Protein AF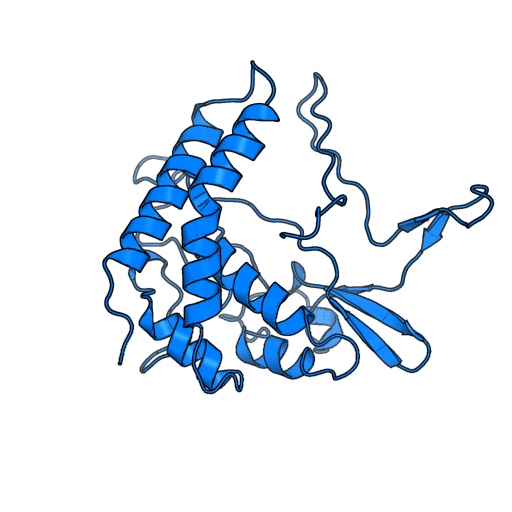-A0AAP5FAM7-F1 (afdb_monomer)

Secondary structure (DSSP, 8-state):
-----TT------SSS------TTEEE-TTSSSEEEPPEEEHHHHTT--GGG-SGGGT---HHHHHHHT--SS-THHHHHHHHHHHHHHHTT-TT--GGG-EEEE-GGG-EEEPPP------GGGBSSSTT-B-TTT-EEEEEEPSSS-EEETTT--HHHHHHHHHHTT-TT-SHHHHHHHHHHHHHHHHHHHTTS-TTS-HHHHHHHHHHHHHHHHHHHTSPP--

Structure (mmCIF, N/CA/C/O backbone):
data_AF-A0AAP5FAM7-F1
#
_entry.id   AF-A0AAP5FAM7-F1
#
loop_
_atom_site.group_PDB
_atom_site.id
_atom_site.type_symbol
_atom_site.label_atom_id
_atom_site.label_alt_id
_atom_site.label_comp_id
_atom_site.label_asym_id
_atom_site.label_entity_id
_atom_site.label_seq_id
_atom_site.pdbx_PDB_ins_code
_atom_site.Cartn_x
_atom_site.Cartn_y
_atom_site.Cartn_z
_atom_site.occupancy
_atom_site.B_iso_or_equiv
_atom_site.auth_seq_id
_atom_site.auth_comp_id
_atom_site.auth_asym_id
_atom_site.auth_atom_id
_atom_site.pdbx_PDB_model_num
ATOM 1 N N . MET A 1 1 ? 2.580 19.450 2.573 1.00 21.61 1 MET A N 1
ATOM 2 C CA . MET A 1 1 ? 2.954 19.176 3.977 1.00 21.61 1 MET A CA 1
ATOM 3 C C . MET A 1 1 ? 2.569 17.736 4.303 1.00 21.61 1 MET A C 1
ATOM 5 O O . MET A 1 1 ? 1.480 17.479 4.801 1.00 21.61 1 MET A O 1
ATOM 9 N N . TRP A 1 2 ? 3.409 16.776 3.903 1.00 25.52 2 TRP A N 1
ATOM 10 C CA . TRP A 1 2 ? 3.239 15.388 4.328 1.00 25.52 2 TRP A CA 1
ATOM 11 C C . TRP A 1 2 ? 3.453 15.362 5.835 1.00 25.52 2 TRP A C 1
ATOM 13 O O . TRP A 1 2 ? 4.486 15.823 6.319 1.00 25.52 2 TRP A O 1
ATOM 23 N N . ALA A 1 3 ? 2.439 14.911 6.572 1.00 24.88 3 ALA A N 1
ATOM 24 C CA . ALA A 1 3 ? 2.595 14.617 7.981 1.00 24.88 3 ALA A CA 1
ATOM 25 C C . ALA A 1 3 ? 3.798 13.683 8.101 1.00 24.88 3 ALA A C 1
ATOM 27 O O . ALA A 1 3 ? 3.813 12.619 7.482 1.00 24.88 3 ALA A O 1
ATOM 28 N N . GLN A 1 4 ? 4.812 14.128 8.842 1.00 26.81 4 GLN A N 1
ATOM 29 C CA . GLN A 1 4 ? 5.891 13.284 9.318 1.00 26.81 4 GLN A CA 1
ATOM 30 C C . GLN A 1 4 ? 5.266 11.984 9.816 1.00 26.81 4 GLN A C 1
ATOM 32 O O . GLN A 1 4 ? 4.631 11.950 10.872 1.00 26.81 4 GLN A O 1
ATOM 37 N N . CYS A 1 5 ? 5.427 10.910 9.049 1.00 29.42 5 CYS A N 1
ATOM 38 C CA . CYS A 1 5 ? 5.211 9.581 9.573 1.00 29.42 5 CYS A CA 1
ATOM 39 C C . CYS A 1 5 ? 6.392 9.325 10.516 1.00 29.42 5 CYS A C 1
ATOM 41 O O . CYS A 1 5 ? 7.371 8.678 10.162 1.00 29.42 5 CYS A O 1
ATOM 43 N N . ASN A 1 6 ? 6.308 9.866 11.735 1.00 31.08 6 ASN A N 1
ATOM 44 C CA . ASN A 1 6 ? 7.257 9.638 12.828 1.00 31.08 6 ASN A CA 1
ATOM 45 C C . ASN A 1 6 ? 7.283 8.160 13.282 1.00 31.08 6 ASN A C 1
ATOM 47 O O . ASN A 1 6 ? 7.904 7.839 14.291 1.00 31.08 6 ASN A O 1
ATOM 51 N N . CYS A 1 7 ? 6.605 7.257 12.565 1.00 30.52 7 CYS A N 1
ATOM 52 C CA . CYS A 1 7 ? 6.438 5.856 12.928 1.00 30.52 7 CYS A CA 1
ATOM 53 C C . CYS A 1 7 ? 7.593 4.952 12.461 1.00 30.52 7 CYS A C 1
ATOM 55 O O . CYS A 1 7 ? 7.758 3.858 12.992 1.00 30.52 7 CYS A O 1
ATOM 57 N N . CYS A 1 8 ? 8.451 5.418 11.547 1.00 32.25 8 CYS A N 1
ATOM 58 C CA . CYS A 1 8 ? 9.633 4.670 11.114 1.00 32.25 8 CYS A CA 1
ATOM 59 C C . CYS A 1 8 ? 10.924 5.455 11.372 1.00 32.25 8 CYS A C 1
ATOM 61 O O . CYS A 1 8 ? 11.557 5.961 10.453 1.00 32.25 8 CYS A O 1
ATOM 63 N N . ARG A 1 9 ? 11.379 5.506 12.632 1.00 34.59 9 ARG A N 1
ATOM 64 C CA . ARG A 1 9 ? 12.818 5.672 12.901 1.00 34.59 9 ARG A CA 1
ATOM 65 C C . ARG A 1 9 ? 13.497 4.324 12.669 1.00 34.59 9 ARG A C 1
ATOM 67 O O . ARG A 1 9 ? 13.649 3.535 13.601 1.00 34.59 9 ARG A O 1
ATOM 74 N N . LEU A 1 10 ? 13.888 4.048 11.428 1.00 38.66 10 LEU A N 1
ATOM 75 C CA . LEU A 1 10 ? 14.714 2.884 11.121 1.00 38.66 10 LEU A CA 1
ATOM 76 C C . LEU A 1 10 ? 16.119 3.123 11.700 1.00 38.66 10 LEU A C 1
ATOM 78 O O . LEU A 1 10 ? 16.887 3.926 11.183 1.00 38.66 10 LEU A O 1
ATOM 82 N N . ARG A 1 11 ? 16.460 2.451 12.805 1.00 41.41 11 ARG A N 1
ATOM 83 C CA . ARG A 1 11 ? 17.845 2.392 13.302 1.00 41.41 11 ARG A CA 1
ATOM 84 C C . ARG A 1 11 ? 18.498 1.111 12.800 1.00 41.41 11 ARG A C 1
ATOM 86 O O . ARG A 1 11 ? 18.314 0.059 13.420 1.00 41.41 11 ARG A O 1
ATOM 93 N N . ILE A 1 12 ? 19.266 1.223 11.719 1.00 46.97 12 ILE A N 1
ATOM 94 C CA . ILE A 1 12 ? 20.114 0.150 11.187 1.00 46.97 12 ILE A CA 1
ATOM 95 C C . ILE A 1 12 ? 21.334 0.018 12.116 1.00 46.97 12 ILE A C 1
ATOM 97 O O . ILE A 1 12 ? 22.097 0.967 12.279 1.00 46.97 12 ILE A O 1
ATOM 101 N N . HIS A 1 13 ? 21.479 -1.123 12.793 1.00 41.06 13 HIS A N 1
ATOM 102 C CA . HIS A 1 13 ? 22.664 -1.458 13.596 1.00 41.06 13 HIS A CA 1
ATOM 103 C C . HIS A 1 13 ? 23.587 -2.409 12.816 1.00 41.06 13 HIS A C 1
ATOM 105 O O . HIS A 1 13 ? 23.116 -3.068 11.887 1.00 41.06 13 HIS A O 1
ATOM 111 N N . PRO A 1 14 ? 24.879 -2.519 13.185 1.00 37.66 14 PRO A N 1
ATOM 112 C CA . PRO A 1 14 ? 25.737 -3.575 12.663 1.00 37.66 14 PRO A CA 1
ATOM 113 C C . PRO A 1 14 ? 25.167 -4.924 13.135 1.00 37.66 14 PRO A C 1
ATOM 115 O O . PRO A 1 14 ? 25.132 -5.199 14.332 1.00 37.66 14 PRO A O 1
ATOM 118 N N . GLY A 1 15 ? 24.631 -5.705 12.195 1.00 51.72 15 GLY A N 1
ATOM 119 C CA . GLY A 1 15 ? 23.752 -6.853 12.441 1.00 51.72 15 GLY A CA 1
ATOM 120 C C . GLY A 1 15 ? 22.397 -6.630 11.762 1.00 51.72 15 GLY A C 1
ATOM 121 O O . GLY A 1 15 ? 21.597 -5.818 12.223 1.00 51.72 15 GLY A O 1
ATOM 122 N N . THR A 1 16 ? 22.163 -7.320 10.642 1.00 61.47 16 THR A N 1
ATOM 123 C CA . THR A 1 16 ? 21.046 -7.187 9.680 1.00 61.47 16 THR A CA 1
ATOM 124 C C . THR A 1 16 ? 19.673 -7.518 10.279 1.00 61.47 16 THR A C 1
ATOM 126 O O . THR A 1 16 ? 18.994 -8.456 9.876 1.00 61.47 16 THR A O 1
ATOM 129 N N . SER A 1 17 ? 19.232 -6.735 11.258 1.00 66.00 17 SER A N 1
ATOM 130 C CA . SER A 1 17 ? 17.882 -6.809 11.809 1.00 66.00 17 SER A CA 1
ATOM 131 C C . SER A 1 17 ? 17.201 -5.451 11.707 1.00 66.00 17 SER A C 1
ATOM 133 O O . SER A 1 17 ? 17.689 -4.430 12.199 1.00 66.00 17 SER A O 1
ATOM 135 N N . SER A 1 18 ? 16.048 -5.443 11.047 1.00 71.06 18 SER A N 1
ATOM 136 C CA . SER A 1 18 ? 15.164 -4.284 11.013 1.00 71.06 18 SER A CA 1
ATOM 137 C C . SER A 1 18 ? 14.401 -4.211 12.333 1.00 71.06 18 SER A C 1
ATOM 139 O O . SER A 1 18 ? 13.751 -5.174 12.738 1.00 71.06 18 SER A O 1
ATOM 141 N N . ARG A 1 19 ? 14.468 -3.065 13.016 1.00 78.88 19 ARG A N 1
ATOM 142 C CA . ARG A 1 19 ? 13.644 -2.783 14.198 1.00 78.88 19 ARG A CA 1
ATOM 143 C C . ARG A 1 19 ? 12.595 -1.753 13.841 1.00 78.88 19 ARG A C 1
ATOM 145 O O . ARG A 1 19 ? 12.921 -0.685 13.328 1.00 78.88 19 ARG A O 1
ATOM 152 N N . PHE A 1 20 ? 11.358 -2.073 14.185 1.00 83.56 20 PHE A N 1
ATOM 153 C CA . PHE A 1 20 ? 10.207 -1.212 13.976 1.00 83.56 20 PHE A CA 1
ATOM 154 C C . PHE A 1 20 ? 9.608 -0.828 15.321 1.00 83.56 20 PHE A C 1
ATOM 156 O O . PHE A 1 20 ? 9.524 -1.647 16.241 1.00 83.56 20 PHE A O 1
ATOM 163 N N . GLN A 1 21 ? 9.189 0.429 15.441 1.00 86.88 21 GLN A N 1
ATOM 164 C CA . GLN A 1 21 ? 8.397 0.848 16.582 1.00 86.88 21 GLN A CA 1
ATOM 165 C C . GLN A 1 21 ? 6.976 0.311 16.408 1.00 86.88 21 GLN A C 1
ATOM 167 O O . GLN A 1 21 ? 6.316 0.578 15.409 1.00 86.88 21 GLN A O 1
ATOM 172 N N . ARG A 1 22 ? 6.496 -0.443 17.397 1.00 92.75 22 ARG A N 1
ATOM 173 C CA . ARG A 1 22 ? 5.112 -0.919 17.419 1.00 92.75 22 ARG A CA 1
ATOM 174 C C . ARG A 1 22 ? 4.150 0.254 17.589 1.00 92.75 22 ARG A C 1
ATOM 176 O O . ARG A 1 22 ? 4.253 0.985 18.572 1.00 92.75 22 ARG A O 1
ATOM 183 N N . PHE A 1 23 ? 3.198 0.392 16.672 1.00 93.56 23 PHE A N 1
ATOM 184 C CA . PHE A 1 23 ? 2.152 1.419 16.722 1.00 93.56 23 PHE A CA 1
ATOM 185 C C . PHE A 1 23 ? 0.906 0.978 17.503 1.00 93.56 23 PHE A C 1
ATOM 187 O O . PHE A 1 23 ? 0.076 1.810 17.846 1.00 93.56 23 PHE A O 1
ATOM 194 N N . ASP A 1 24 ? 0.809 -0.298 17.881 1.00 94.00 24 ASP A N 1
ATOM 195 C CA . ASP A 1 24 ? -0.201 -0.819 18.812 1.00 94.00 24 ASP A CA 1
ATOM 196 C C . ASP A 1 24 ? 0.243 -0.715 20.288 1.00 94.00 24 ASP A C 1
ATOM 198 O O . ASP A 1 24 ? -0.322 -1.345 21.192 1.00 94.00 24 ASP A O 1
ATOM 202 N N . ARG A 1 25 ? 1.302 0.059 20.551 1.00 95.50 25 ARG A N 1
ATOM 203 C CA . ARG A 1 25 ? 1.847 0.329 21.883 1.00 95.50 25 ARG A CA 1
ATOM 204 C C . ARG A 1 25 ? 2.040 1.823 22.073 1.00 95.50 25 ARG A C 1
ATOM 206 O O . ARG A 1 25 ? 2.607 2.503 21.223 1.00 95.50 25 ARG A O 1
ATOM 213 N N . ARG A 1 26 ? 1.618 2.327 23.229 1.00 94.06 26 ARG A N 1
ATOM 214 C CA . ARG A 1 26 ? 1.834 3.720 23.629 1.00 94.06 26 ARG A CA 1
ATOM 215 C C . ARG A 1 26 ? 2.262 3.770 25.081 1.00 94.06 26 ARG A C 1
ATOM 217 O O . ARG A 1 26 ? 1.683 3.085 25.916 1.00 94.06 26 ARG A O 1
ATOM 224 N N . LEU A 1 27 ? 3.265 4.577 25.378 1.00 95.31 27 LEU A N 1
ATOM 225 C CA . LEU A 1 27 ? 3.684 4.789 26.752 1.00 95.31 27 LEU A CA 1
ATOM 226 C C . LEU A 1 27 ? 2.613 5.606 27.497 1.00 95.31 27 LEU A C 1
ATOM 228 O O . LEU A 1 27 ? 2.016 6.516 26.913 1.00 95.31 27 LEU A O 1
ATOM 232 N N . SER A 1 28 ? 2.334 5.260 28.752 1.00 95.69 28 SER A N 1
ATOM 233 C CA . SER A 1 28 ? 1.442 6.036 29.615 1.00 95.69 28 SER A CA 1
ATOM 234 C C . SER A 1 28 ? 1.932 7.481 29.760 1.00 95.69 28 SER A C 1
ATOM 236 O O . SER A 1 28 ? 3.096 7.792 29.494 1.00 95.69 28 SER A O 1
ATOM 238 N N . ALA A 1 29 ? 1.034 8.389 30.152 1.00 94.50 29 ALA A N 1
ATOM 239 C CA . ALA A 1 29 ? 1.358 9.815 30.258 1.00 94.50 29 ALA A CA 1
ATOM 240 C C . ALA A 1 29 ? 2.524 10.082 31.233 1.00 94.50 29 ALA A C 1
ATOM 242 O O . ALA A 1 29 ? 3.392 10.901 30.945 1.00 94.50 29 ALA A O 1
ATOM 243 N N . ASP A 1 30 ? 2.575 9.328 32.331 1.00 95.94 30 ASP A N 1
ATOM 244 C CA . ASP A 1 30 ? 3.625 9.338 33.360 1.00 95.94 30 ASP A CA 1
ATOM 245 C C . ASP A 1 30 ? 4.869 8.502 33.004 1.00 95.94 30 ASP A C 1
ATOM 247 O O . ASP A 1 30 ? 5.827 8.420 33.775 1.00 95.94 30 ASP A O 1
ATOM 251 N N . ARG A 1 31 ? 4.869 7.882 31.822 1.00 94.94 31 ARG A N 1
ATOM 252 C CA . ARG A 1 31 ? 5.952 7.057 31.284 1.00 94.94 31 ARG A CA 1
ATOM 253 C C . ARG A 1 31 ? 6.274 5.773 32.058 1.00 94.94 31 ARG A C 1
ATOM 255 O O . ARG A 1 31 ? 7.311 5.169 31.794 1.00 94.94 31 ARG A O 1
ATOM 262 N N . GLN A 1 32 ? 5.398 5.339 32.961 1.00 96.88 32 GLN A N 1
ATOM 263 C CA . GLN A 1 32 ? 5.652 4.202 33.849 1.00 96.88 32 GLN A CA 1
ATOM 264 C C . GLN A 1 32 ? 5.295 2.840 33.239 1.00 96.88 32 GLN A C 1
ATOM 266 O O . GLN A 1 32 ? 5.892 1.829 33.606 1.00 96.88 32 GLN A O 1
ATOM 271 N N . TRP A 1 33 ? 4.358 2.777 32.289 1.00 95.25 33 TRP A N 1
ATOM 272 C CA . TRP A 1 33 ? 3.966 1.509 31.672 1.00 95.25 33 TRP A CA 1
ATOM 273 C C . TRP A 1 33 ? 3.540 1.642 30.213 1.00 95.25 33 TRP A C 1
ATOM 275 O O . TRP A 1 33 ? 3.195 2.708 29.702 1.00 95.25 33 TRP A O 1
ATOM 285 N N . TRP A 1 34 ? 3.549 0.503 29.524 1.00 96.75 34 TRP A N 1
ATOM 286 C CA . TRP A 1 34 ? 3.112 0.392 28.139 1.00 96.75 34 TRP A CA 1
ATOM 287 C C . TRP A 1 34 ? 1.634 0.025 28.053 1.00 96.75 34 TRP A C 1
ATOM 289 O O . TRP A 1 34 ? 1.214 -1.053 28.471 1.00 96.75 34 TRP A O 1
ATOM 299 N N . LEU A 1 35 ? 0.856 0.905 27.434 1.00 95.25 35 LEU A N 1
ATOM 300 C CA . LEU A 1 35 ? -0.525 0.653 27.053 1.00 95.25 35 LEU A CA 1
ATOM 301 C C . LEU A 1 35 ? -0.564 -0.138 25.742 1.00 95.25 35 LEU A C 1
ATOM 303 O O . LEU A 1 35 ? 0.202 0.137 24.812 1.00 95.25 35 LEU A O 1
ATOM 307 N N . ARG A 1 36 ? -1.490 -1.098 25.658 1.00 95.25 36 ARG A N 1
ATOM 308 C CA . ARG A 1 36 ? -1.854 -1.766 24.403 1.00 95.25 36 ARG A CA 1
ATOM 309 C C . ARG A 1 36 ? -2.999 -0.998 23.756 1.00 95.25 36 ARG A C 1
ATOM 311 O O . ARG A 1 36 ? -3.979 -0.692 24.428 1.00 95.25 36 ARG A O 1
ATOM 318 N N . LEU A 1 37 ? -2.861 -0.689 22.474 1.00 95.00 37 LEU A N 1
ATOM 319 C CA . LEU A 1 37 ? -3.927 -0.090 21.680 1.00 95.00 37 LEU A CA 1
ATOM 320 C C . LEU A 1 37 ? -4.623 -1.216 20.905 1.00 95.00 37 LEU A C 1
ATOM 322 O O . LEU A 1 37 ? -3.934 -1.911 20.156 1.00 95.00 37 LEU A O 1
ATOM 326 N N . PRO A 1 38 ? -5.935 -1.439 21.094 1.00 96.19 38 PRO A N 1
ATOM 327 C CA . PRO A 1 38 ? -6.668 -2.442 20.333 1.00 96.19 38 PRO A CA 1
ATOM 328 C C . PRO A 1 38 ? -6.572 -2.188 18.825 1.00 96.19 38 PRO A C 1
ATOM 330 O O . PRO A 1 38 ? -6.654 -1.043 18.369 1.00 96.19 38 PRO A O 1
ATOM 333 N N . GLN A 1 39 ? -6.374 -3.258 18.064 1.00 97.00 39 GLN A N 1
ATOM 334 C CA . GLN A 1 39 ? -6.178 -3.213 16.623 1.00 97.00 39 GLN A CA 1
ATOM 335 C C . GLN A 1 39 ? -6.722 -4.485 15.982 1.00 97.00 39 GLN A C 1
ATOM 337 O O . GLN A 1 39 ? -6.537 -5.572 16.529 1.00 97.00 39 GLN A O 1
ATOM 342 N N . GLU A 1 40 ? -7.301 -4.337 14.795 1.00 97.75 40 GLU A N 1
ATOM 343 C CA . GLU A 1 40 ? -7.711 -5.447 13.936 1.00 97.75 40 GLU A CA 1
ATOM 344 C C . GLU A 1 40 ? -7.210 -5.233 1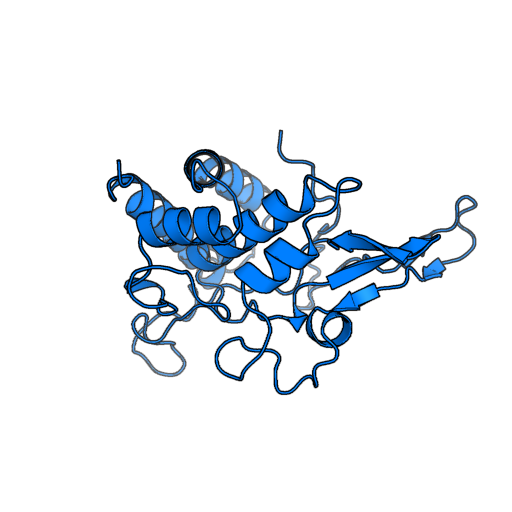2.507 1.00 97.75 40 GLU A C 1
ATOM 346 O O . GLU A 1 40 ? -7.160 -4.103 12.018 1.00 97.75 40 GLU A O 1
ATOM 351 N N . ASP A 1 41 ? -6.791 -6.307 11.837 1.00 98.31 41 ASP A N 1
ATOM 352 C CA . ASP A 1 41 ? -6.486 -6.296 10.402 1.00 98.31 41 ASP A CA 1
ATOM 353 C C . ASP A 1 41 ? -7.748 -6.437 9.534 1.00 98.31 41 ASP A C 1
ATOM 355 O O . ASP A 1 41 ? -8.803 -6.848 10.017 1.00 98.31 41 ASP A O 1
ATOM 359 N N . MET A 1 42 ? -7.669 -6.109 8.239 1.00 98.44 42 MET A N 1
ATOM 360 C CA . MET A 1 42 ? -8.860 -6.147 7.376 1.00 98.44 42 MET A CA 1
ATOM 361 C C . MET A 1 42 ? -9.406 -7.564 7.137 1.00 98.44 42 MET A C 1
ATOM 363 O O . MET A 1 42 ? -10.517 -7.697 6.643 1.00 98.44 42 MET A O 1
ATOM 367 N N . CYS A 1 43 ? -8.700 -8.650 7.466 1.00 98.31 43 CYS A N 1
ATOM 368 C CA . CYS A 1 43 ? -9.367 -9.957 7.485 1.00 98.31 43 CYS A CA 1
ATOM 369 C C . CYS A 1 43 ? -10.291 -10.054 8.698 1.00 98.31 43 CYS A C 1
ATOM 371 O O . CYS A 1 43 ? -11.443 -10.447 8.550 1.00 98.31 43 CYS A O 1
ATOM 373 N N . GLN A 1 44 ? -9.812 -9.647 9.873 1.00 98.31 44 GLN A N 1
ATOM 374 C CA . GLN A 1 44 ? -10.592 -9.669 11.111 1.00 98.31 44 GLN A CA 1
ATOM 375 C C . GLN A 1 44 ? -11.811 -8.748 11.034 1.00 98.31 44 GLN A C 1
ATOM 377 O O . GLN A 1 44 ? -12.920 -9.210 11.293 1.00 98.31 44 GLN A O 1
ATOM 382 N N . VAL A 1 45 ? -11.627 -7.507 10.568 1.00 97.94 45 VAL A N 1
ATOM 383 C CA . VAL A 1 45 ? -12.720 -6.525 10.439 1.00 97.94 45 VAL A CA 1
ATOM 384 C C . VAL A 1 45 ? -13.848 -7.041 9.538 1.00 97.94 45 VAL A C 1
ATOM 386 O O . VAL A 1 45 ? -15.021 -6.789 9.795 1.00 97.94 45 VAL A O 1
ATOM 389 N N . PHE A 1 46 ? -13.509 -7.799 8.493 1.00 98.12 46 PHE A N 1
ATOM 390 C CA . PHE A 1 46 ? -14.485 -8.388 7.573 1.00 98.12 46 PHE A CA 1
ATOM 391 C C . PHE A 1 46 ? -14.929 -9.811 7.974 1.00 98.12 46 PHE A C 1
ATOM 393 O O . PHE A 1 46 ? -15.666 -10.452 7.224 1.00 98.12 46 PHE A O 1
ATOM 400 N N . GLY A 1 47 ? -14.491 -10.335 9.126 1.00 97.94 47 GLY A N 1
ATOM 401 C CA . GLY A 1 47 ? -14.851 -11.677 9.600 1.00 97.94 47 GLY A CA 1
ATOM 402 C C . GLY A 1 47 ? -14.300 -12.818 8.733 1.00 97.94 47 GLY A C 1
ATOM 403 O O . GLY A 1 47 ? -14.936 -13.862 8.583 1.00 97.94 47 GLY A O 1
ATOM 404 N N . LEU A 1 48 ? -13.136 -12.624 8.111 1.00 98.19 48 LEU A N 1
ATOM 405 C CA . LEU A 1 48 ? -12.536 -13.551 7.154 1.00 98.19 48 LEU A CA 1
ATOM 406 C C . LEU A 1 48 ? -11.339 -14.310 7.754 1.00 98.19 48 LEU A C 1
ATOM 408 O O . LEU A 1 48 ? -10.540 -13.738 8.497 1.00 98.19 48 LEU A O 1
ATOM 412 N N . PRO A 1 49 ? -11.147 -15.594 7.392 1.00 97.44 49 PRO A N 1
ATOM 413 C CA 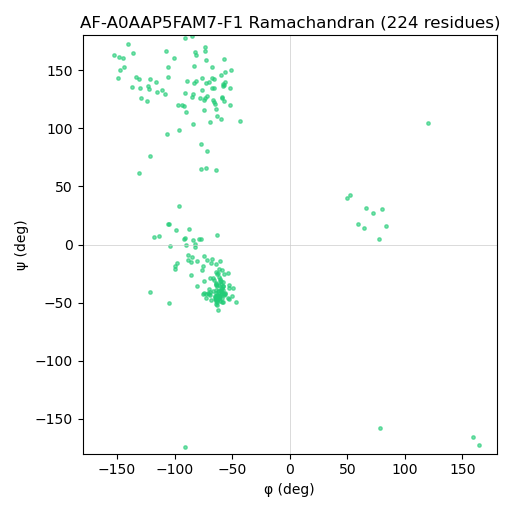. PRO A 1 49 ? -9.950 -16.337 7.764 1.00 97.44 49 PRO A CA 1
ATOM 414 C C . PRO A 1 49 ? -8.715 -15.777 7.050 1.00 97.44 49 PRO A C 1
ATOM 416 O O . PRO A 1 49 ? -8.798 -15.299 5.919 1.00 97.44 49 PRO A O 1
ATOM 419 N N . ALA A 1 50 ? -7.538 -15.943 7.660 1.00 96.19 50 ALA A N 1
ATOM 420 C CA . ALA A 1 50 ? -6.269 -15.454 7.111 1.00 96.19 50 ALA A CA 1
ATOM 421 C C . ALA A 1 50 ? -5.939 -15.992 5.702 1.00 96.19 50 ALA A C 1
ATOM 423 O O . ALA A 1 50 ? -5.232 -15.328 4.948 1.00 96.19 50 ALA A O 1
ATOM 424 N N . ALA A 1 51 ? -6.467 -17.166 5.334 1.00 96.19 51 ALA A N 1
ATOM 425 C CA . ALA A 1 51 ? -6.322 -17.737 3.993 1.00 96.19 51 ALA A CA 1
ATOM 426 C C . ALA A 1 51 ? -6.962 -16.865 2.894 1.00 96.19 51 ALA A C 1
ATOM 428 O O . ALA A 1 51 ? -6.513 -16.903 1.757 1.00 96.19 51 ALA A O 1
ATOM 429 N N . ARG A 1 52 ? -7.958 -16.032 3.230 1.00 96.81 52 ARG A N 1
ATOM 430 C CA . ARG A 1 52 ? -8.608 -15.086 2.307 1.00 96.81 52 ARG A CA 1
ATOM 431 C C . ARG A 1 52 ? -8.013 -13.679 2.398 1.00 96.81 52 ARG A C 1
ATOM 433 O O . ARG A 1 52 ? -8.717 -12.690 2.241 1.00 96.81 52 ARG A O 1
ATOM 440 N N . LYS A 1 53 ? -6.710 -13.565 2.675 1.00 97.00 53 LYS A N 1
ATOM 441 C CA . LYS A 1 53 ? -6.033 -12.259 2.739 1.00 97.00 53 LYS A CA 1
ATOM 442 C C . LYS A 1 53 ? -5.911 -11.577 1.373 1.00 97.00 53 LYS A C 1
ATOM 444 O O . LYS A 1 53 ? -5.889 -10.347 1.320 1.00 97.00 53 LYS A O 1
ATOM 449 N N . TYR A 1 54 ? -5.833 -12.348 0.286 1.00 97.88 54 TYR A N 1
ATOM 450 C CA . TYR A 1 54 ? -5.735 -11.819 -1.073 1.00 97.88 54 TYR A CA 1
ATOM 451 C C . TYR A 1 54 ? -7.113 -11.592 -1.693 1.00 97.88 54 TYR A C 1
ATOM 453 O O . TYR A 1 54 ? -8.013 -12.422 -1.587 1.00 97.88 54 TYR A O 1
ATOM 461 N N . ASP A 1 55 ? -7.244 -10.495 -2.435 1.00 97.44 55 ASP A N 1
ATOM 462 C CA . ASP A 1 55 ? -8.439 -10.161 -3.218 1.00 97.44 55 ASP A CA 1
ATOM 463 C C . ASP A 1 55 ? -8.757 -11.222 -4.291 1.00 97.44 55 ASP A C 1
ATOM 465 O O . ASP A 1 55 ? -9.914 -11.486 -4.606 1.00 97.44 55 ASP A O 1
ATOM 469 N N . SER A 1 56 ? -7.734 -11.883 -4.849 1.00 96.75 56 SER A N 1
ATOM 470 C CA . SER A 1 56 ? -7.932 -13.008 -5.778 1.00 96.75 56 SER A CA 1
ATOM 471 C C . SER A 1 56 ? -8.631 -14.208 -5.146 1.00 96.75 56 SER A C 1
ATOM 473 O O . SER A 1 56 ? -9.289 -14.953 -5.868 1.00 96.75 56 SER A O 1
ATOM 475 N N . ASP A 1 57 ? -8.521 -14.353 -3.826 1.00 96.69 57 ASP A N 1
ATOM 476 C CA . ASP A 1 57 ? -8.977 -15.521 -3.068 1.00 96.69 57 ASP A CA 1
ATOM 477 C C . ASP A 1 57 ? -10.273 -15.203 -2.294 1.00 96.69 57 ASP A C 1
ATOM 479 O O . ASP A 1 57 ? -10.646 -15.890 -1.342 1.00 96.69 57 ASP A O 1
ATOM 483 N N . GLY A 1 58 ? -10.967 -14.127 -2.688 1.00 95.75 58 GLY A N 1
ATOM 484 C CA . GLY A 1 58 ? -12.205 -13.666 -2.056 1.00 95.75 58 GLY A CA 1
ATOM 485 C C . GLY A 1 58 ? -12.000 -12.791 -0.816 1.00 95.75 58 GLY A C 1
ATOM 486 O O . GLY A 1 58 ? -12.940 -12.622 -0.040 1.00 95.75 58 GLY A O 1
ATOM 487 N N . GLY A 1 59 ? -10.790 -12.263 -0.611 1.00 97.75 59 GLY A N 1
ATOM 488 C CA . GLY A 1 59 ? -10.503 -11.229 0.383 1.00 97.75 59 GLY A CA 1
ATOM 489 C C . GLY A 1 59 ? -11.032 -9.843 -0.001 1.00 97.75 59 GLY A C 1
ATOM 490 O O . GLY A 1 59 ? -11.441 -9.624 -1.144 1.00 97.75 59 GLY A O 1
ATOM 491 N N . PRO A 1 60 ? -11.012 -8.872 0.928 1.00 98.19 60 PRO A N 1
ATOM 492 C CA . PRO A 1 60 ? -11.502 -7.530 0.663 1.00 98.19 60 PRO A CA 1
ATOM 493 C C . PRO A 1 60 ? -10.516 -6.775 -0.239 1.00 98.19 60 PRO A C 1
ATOM 495 O O . PRO A 1 60 ? -9.324 -6.669 0.054 1.00 98.19 60 PRO A O 1
ATOM 498 N N . GLY A 1 61 ? -11.027 -6.249 -1.353 1.00 98.19 61 GLY A N 1
ATOM 499 C CA . GLY A 1 61 ? -10.282 -5.382 -2.267 1.00 98.19 61 GLY A CA 1
ATOM 500 C C . GLY A 1 61 ? -10.414 -3.893 -1.926 1.00 98.19 61 GLY A C 1
ATOM 501 O O . GLY A 1 61 ? -11.062 -3.508 -0.953 1.00 98.19 61 GLY A O 1
ATOM 502 N N . ILE A 1 62 ? -9.849 -3.041 -2.790 1.00 98.56 62 ILE A N 1
ATOM 503 C CA . ILE A 1 62 ? -9.777 -1.581 -2.586 1.00 98.56 62 ILE A CA 1
ATOM 504 C C . ILE A 1 62 ? -11.153 -0.967 -2.294 1.00 98.56 62 ILE A C 1
ATOM 506 O O . ILE A 1 62 ? -11.276 -0.185 -1.359 1.00 98.56 62 ILE A O 1
ATOM 510 N N . VAL A 1 63 ? -12.183 -1.329 -3.067 1.00 98.19 63 VAL A N 1
ATOM 511 C CA . VAL A 1 63 ? -13.531 -0.740 -2.947 1.00 98.19 63 VAL A CA 1
ATOM 512 C C . VAL A 1 63 ? -14.155 -1.052 -1.587 1.00 98.19 63 VAL A C 1
ATOM 514 O O . VAL A 1 63 ? -14.576 -0.136 -0.893 1.00 98.19 63 VAL A O 1
ATOM 517 N N . ALA A 1 64 ? -14.122 -2.319 -1.160 1.00 98.44 64 ALA A N 1
ATOM 518 C CA . ALA A 1 64 ? -14.690 -2.737 0.121 1.00 98.44 64 ALA A CA 1
ATOM 519 C C . ALA A 1 64 ? -14.025 -2.017 1.305 1.00 98.44 64 ALA A C 1
ATOM 521 O O . ALA A 1 64 ? -14.706 -1.542 2.211 1.00 98.44 64 ALA A O 1
ATOM 522 N N . ILE A 1 65 ? -12.694 -1.886 1.280 1.00 98.50 65 ILE A N 1
ATOM 523 C CA . ILE A 1 65 ? -11.957 -1.180 2.336 1.00 98.50 65 ILE A CA 1
ATOM 524 C C . ILE A 1 65 ? -12.227 0.331 2.274 1.00 98.50 65 ILE A C 1
ATOM 526 O O . ILE A 1 65 ? -12.400 0.967 3.309 1.00 98.50 65 ILE A O 1
ATOM 530 N N . MET A 1 66 ? -12.325 0.925 1.083 1.00 98.06 66 MET A N 1
ATOM 531 C CA . MET A 1 66 ? -12.680 2.341 0.927 1.00 98.06 66 MET A CA 1
ATOM 532 C C . MET A 1 66 ? -14.090 2.667 1.428 1.00 98.06 66 MET A C 1
ATOM 534 O O . MET A 1 66 ? -14.300 3.773 1.933 1.00 98.06 66 MET A O 1
ATOM 538 N N . ASP A 1 67 ? -15.032 1.733 1.296 1.00 97.75 67 ASP A N 1
ATOM 539 C CA . ASP A 1 67 ? -16.385 1.867 1.837 1.00 97.75 67 ASP A CA 1
ATOM 540 C C . ASP A 1 67 ? -16.404 1.731 3.362 1.00 97.75 67 ASP A C 1
ATOM 542 O O . ASP A 1 67 ? -17.016 2.564 4.026 1.00 97.75 67 ASP A O 1
ATOM 546 N N . LEU A 1 68 ? -15.661 0.776 3.933 1.00 97.19 68 LEU A N 1
ATOM 547 C CA . LEU A 1 68 ? -15.466 0.663 5.386 1.00 97.19 68 LEU A CA 1
ATOM 548 C C . LEU A 1 68 ? -14.874 1.953 5.989 1.00 97.19 68 LEU A C 1
ATOM 550 O O . LEU A 1 68 ? -15.296 2.419 7.047 1.00 97.19 68 LEU A O 1
ATOM 554 N N . LEU A 1 69 ? -13.888 2.544 5.312 1.00 97.06 69 LEU A N 1
ATOM 555 C CA . LEU A 1 69 ? -13.218 3.771 5.753 1.00 97.06 69 LEU A CA 1
ATOM 556 C C . LEU A 1 69 ? -14.047 5.040 5.492 1.00 97.06 69 LEU A C 1
ATOM 558 O O . LEU A 1 69 ? -13.563 6.149 5.724 1.00 97.06 69 LEU A O 1
ATOM 562 N N . ARG A 1 70 ? -15.289 4.927 5.007 1.00 94.38 70 ARG A N 1
ATOM 563 C CA . ARG A 1 70 ? -16.202 6.060 4.802 1.00 94.38 70 ARG A CA 1
ATOM 564 C C . ARG A 1 70 ? -16.805 6.530 6.128 1.00 94.38 70 ARG A C 1
ATOM 566 O O . ARG A 1 70 ? -18.012 6.465 6.333 1.00 94.38 70 ARG A O 1
ATOM 573 N N . GLN A 1 71 ? -15.943 7.038 7.004 1.00 88.94 71 GLN A N 1
ATOM 574 C CA . GLN A 1 71 ? -16.298 7.558 8.322 1.00 88.94 71 GLN A CA 1
ATOM 575 C C . GLN A 1 71 ? -16.136 9.082 8.404 1.00 88.94 71 GLN A C 1
ATOM 577 O O . GLN A 1 71 ? -15.090 9.603 8.000 1.00 88.94 71 GLN A O 1
ATOM 582 N N . PRO A 1 72 ? -17.135 9.803 8.943 1.00 87.88 72 PRO A N 1
ATOM 583 C CA . PRO A 1 72 ? -17.048 11.243 9.189 1.00 87.88 72 PRO A CA 1
ATOM 584 C C . PRO A 1 72 ? -15.916 11.655 10.138 1.00 87.88 72 PRO A C 1
ATOM 586 O O . PRO A 1 72 ? -15.379 12.752 10.007 1.00 87.88 72 PRO A O 1
ATOM 589 N N . GLU A 1 73 ? -15.558 10.800 11.094 1.00 90.50 73 GLU A N 1
ATOM 590 C CA . GLU A 1 73 ? -14.614 11.099 12.174 1.00 90.50 73 GLU A CA 1
ATOM 591 C C . GLU A 1 73 ? -13.160 11.124 11.694 1.00 90.50 73 GLU A C 1
ATOM 593 O O . GLU A 1 73 ? -12.350 11.901 12.202 1.00 90.50 73 GLU A O 1
ATOM 598 N N . HIS A 1 74 ? -12.839 10.314 10.679 1.00 92.56 74 HIS A N 1
ATOM 599 C CA . HIS A 1 74 ? -11.485 10.165 10.139 1.00 92.56 74 HIS A CA 1
ATOM 600 C C . HIS A 1 74 ? -11.472 10.297 8.607 1.00 92.56 74 HIS A C 1
ATOM 602 O O . HIS A 1 74 ? -11.042 9.392 7.889 1.00 92.56 74 HIS A O 1
ATOM 608 N N . PRO A 1 75 ? -11.878 11.457 8.051 1.00 88.50 75 PRO A N 1
ATOM 609 C CA . PRO A 1 75 ? -12.079 11.627 6.607 1.00 88.50 75 PRO A CA 1
ATOM 610 C C . PRO A 1 75 ? -10.787 11.478 5.785 1.00 88.50 75 PRO A C 1
ATOM 612 O O . PRO A 1 75 ? -10.825 11.292 4.568 1.00 88.50 75 PRO A O 1
ATOM 615 N N . LYS A 1 76 ? -9.622 11.554 6.442 1.00 94.12 76 LYS A N 1
ATOM 616 C CA . LYS A 1 76 ? -8.302 11.400 5.818 1.00 94.12 76 LYS A CA 1
ATOM 617 C C . LYS A 1 76 ? -7.957 9.942 5.509 1.00 94.12 76 LYS A C 1
ATOM 619 O O . LYS A 1 76 ? -7.141 9.715 4.617 1.00 94.12 76 LYS A O 1
ATOM 624 N N . ASP A 1 77 ? -8.575 8.976 6.183 1.00 96.56 77 ASP A N 1
ATOM 625 C CA . ASP A 1 77 ? -8.194 7.563 6.091 1.00 96.56 77 ASP A CA 1
ATOM 626 C C . ASP A 1 77 ? -8.407 7.000 4.687 1.00 96.56 77 ASP A C 1
ATOM 628 O O . ASP A 1 77 ? -7.537 6.304 4.165 1.00 96.56 77 ASP A O 1
ATOM 632 N N . ARG A 1 78 ? -9.496 7.394 4.014 1.00 95.50 78 ARG A N 1
ATOM 633 C CA . ARG A 1 78 ? -9.741 7.044 2.603 1.00 95.50 78 ARG A CA 1
ATOM 634 C C . ARG A 1 78 ? -8.630 7.547 1.690 1.00 95.50 78 ARG A C 1
ATOM 636 O O . ARG A 1 78 ? -8.122 6.797 0.861 1.00 95.50 78 ARG A O 1
ATOM 643 N N . ALA A 1 79 ? -8.220 8.804 1.861 1.00 94.69 79 ALA A N 1
ATOM 644 C CA . ALA A 1 79 ? -7.150 9.382 1.056 1.00 94.69 79 ALA A CA 1
ATOM 645 C C . ALA A 1 79 ? -5.801 8.701 1.340 1.00 94.69 79 ALA A C 1
ATOM 647 O O . ALA A 1 79 ? -5.044 8.445 0.406 1.00 94.69 79 ALA A O 1
ATOM 648 N N . ILE A 1 80 ? -5.503 8.382 2.604 1.00 96.81 80 ILE A N 1
ATOM 649 C CA . ILE A 1 80 ? -4.277 7.671 2.997 1.00 96.81 80 ILE A CA 1
ATOM 650 C C . ILE A 1 80 ? -4.264 6.260 2.401 1.00 96.81 80 ILE A C 1
ATOM 652 O O . ILE A 1 80 ? -3.294 5.891 1.736 1.00 96.81 80 ILE A O 1
ATOM 656 N N . PHE A 1 81 ? -5.335 5.487 2.588 1.00 98.06 81 PHE A N 1
ATOM 657 C CA . PHE A 1 81 ? -5.434 4.124 2.075 1.00 98.06 81 PHE A CA 1
ATOM 658 C C . PHE A 1 81 ? -5.322 4.093 0.549 1.00 98.06 81 PHE A C 1
ATOM 660 O O . PHE A 1 81 ? -4.494 3.358 0.011 1.00 98.06 81 PHE A O 1
ATOM 667 N N . PHE A 1 82 ? -6.073 4.940 -0.159 1.00 97.38 82 PHE A N 1
ATOM 668 C CA . PHE A 1 82 ? -6.042 4.961 -1.620 1.00 97.38 82 PHE A CA 1
ATOM 669 C C . PHE A 1 82 ? -4.670 5.374 -2.169 1.00 97.38 82 PHE A C 1
ATOM 671 O O . PHE A 1 82 ? -4.130 4.709 -3.055 1.00 97.38 82 PHE A O 1
ATOM 678 N N . LYS A 1 83 ? -4.055 6.428 -1.611 1.00 96.88 83 LYS A N 1
ATOM 679 C CA . LYS A 1 83 ? -2.682 6.825 -1.970 1.00 96.88 83 LYS A CA 1
ATOM 680 C C . LYS A 1 83 ? -1.678 5.712 -1.688 1.00 96.88 83 LYS A C 1
ATOM 682 O O . LYS A 1 83 ? -0.731 5.550 -2.450 1.00 96.88 83 LYS A O 1
ATOM 687 N N . THR A 1 84 ? -1.898 4.922 -0.638 1.00 98.06 84 THR A N 1
ATOM 688 C CA . THR A 1 84 ? -1.058 3.759 -0.337 1.00 98.06 84 THR A CA 1
ATOM 689 C C . THR A 1 84 ? -1.176 2.696 -1.424 1.00 98.06 84 THR A C 1
ATOM 691 O O . THR A 1 84 ? -0.147 2.228 -1.893 1.00 98.06 84 THR A O 1
ATOM 694 N N . GLN A 1 85 ? -2.381 2.368 -1.905 1.00 98.06 85 GLN A N 1
ATOM 695 C CA . GLN A 1 85 ? -2.548 1.425 -3.028 1.00 98.06 85 GLN A CA 1
ATOM 696 C C . GLN A 1 85 ? -1.772 1.877 -4.269 1.00 98.06 85 GLN A C 1
ATOM 698 O O . GLN A 1 85 ? -1.093 1.085 -4.926 1.00 98.06 85 GLN A O 1
ATOM 703 N N . PHE A 1 86 ? -1.830 3.175 -4.553 1.00 94.81 86 PHE A N 1
ATOM 704 C CA . PHE A 1 86 ? -1.089 3.777 -5.650 1.00 94.81 86 PHE A CA 1
ATOM 705 C C . PHE A 1 86 ? 0.427 3.675 -5.448 1.00 94.81 86 PHE A C 1
ATOM 707 O O . PHE A 1 86 ? 1.153 3.249 -6.346 1.00 94.81 86 PHE A O 1
ATOM 714 N N . LEU A 1 87 ? 0.908 4.005 -4.248 1.00 97.06 87 LEU A N 1
ATOM 715 C CA . LEU A 1 87 ? 2.318 3.908 -3.887 1.00 97.06 87 LEU A CA 1
ATOM 716 C C . LEU A 1 87 ? 2.829 2.462 -3.959 1.00 97.06 87 LEU A C 1
ATOM 718 O O . LEU A 1 87 ? 3.927 2.242 -4.461 1.00 97.06 87 LEU A O 1
ATOM 722 N N . LEU A 1 88 ? 2.036 1.474 -3.532 1.00 98.31 88 LEU A N 1
ATOM 723 C CA . LEU A 1 88 ? 2.382 0.056 -3.661 1.00 98.31 88 LEU A CA 1
ATOM 724 C C . LEU A 1 88 ? 2.580 -0.334 -5.129 1.00 98.31 88 LEU A C 1
ATOM 726 O O . LEU A 1 88 ? 3.534 -1.036 -5.453 1.00 98.31 88 LEU A O 1
ATOM 730 N N . TRP A 1 89 ? 1.751 0.175 -6.043 1.00 98.38 89 TRP A N 1
ATOM 731 C CA . TRP A 1 89 ? 1.981 -0.016 -7.475 1.00 98.38 89 TRP A CA 1
ATOM 732 C C . TRP A 1 89 ? 3.270 0.658 -7.951 1.00 98.38 89 TRP A C 1
ATOM 734 O O . TRP A 1 89 ? 4.056 0.021 -8.653 1.00 98.38 89 TRP A O 1
ATOM 744 N N . MET A 1 90 ? 3.513 1.913 -7.552 1.00 98.25 90 MET A N 1
ATOM 745 C CA . MET A 1 90 ? 4.714 2.648 -7.966 1.00 98.25 90 MET A CA 1
ATOM 746 C C . MET A 1 90 ? 6.001 1.998 -7.445 1.00 98.25 90 MET A C 1
ATOM 748 O O . MET A 1 90 ? 7.003 1.991 -8.155 1.00 98.25 90 MET A O 1
ATOM 752 N N . LEU A 1 91 ? 5.958 1.418 -6.243 1.00 98.06 91 LEU A N 1
ATOM 753 C CA . LEU A 1 91 ? 7.047 0.672 -5.608 1.00 98.06 91 LEU A CA 1
ATOM 754 C C . LEU A 1 91 ? 7.142 -0.784 -6.075 1.00 98.06 91 LEU A C 1
ATOM 756 O O . LEU A 1 91 ? 8.021 -1.500 -5.603 1.00 98.06 91 LEU A O 1
ATOM 760 N N . ALA A 1 92 ? 6.251 -1.257 -6.949 1.00 98.19 92 ALA A N 1
ATOM 761 C CA . ALA A 1 92 ? 6.126 -2.677 -7.273 1.00 98.19 92 ALA A CA 1
ATOM 762 C C . ALA A 1 92 ? 6.036 -3.572 -6.013 1.00 98.19 92 ALA A C 1
ATOM 764 O O . ALA A 1 92 ? 6.634 -4.641 -5.938 1.00 98.19 92 ALA A O 1
ATOM 765 N N . ALA A 1 93 ? 5.304 -3.129 -4.995 1.00 97.69 93 ALA A N 1
ATOM 766 C CA . ALA A 1 93 ? 5.033 -3.902 -3.795 1.00 97.69 93 ALA A CA 1
ATOM 767 C C . ALA A 1 93 ? 3.835 -4.829 -4.040 1.00 97.69 93 ALA A C 1
ATOM 769 O O . ALA A 1 93 ? 2.680 -4.399 -4.091 1.00 97.69 93 ALA A O 1
ATOM 770 N N . THR A 1 94 ? 4.119 -6.113 -4.250 1.00 96.69 94 THR A N 1
ATOM 771 C CA . THR A 1 94 ? 3.129 -7.091 -4.730 1.00 96.69 94 THR A CA 1
ATOM 772 C C . THR A 1 94 ? 2.327 -7.762 -3.619 1.00 96.69 94 THR A C 1
ATOM 774 O O . THR A 1 94 ? 1.308 -8.379 -3.912 1.00 96.69 94 THR A O 1
ATOM 777 N N . ASP A 1 95 ? 2.754 -7.639 -2.360 1.00 95.25 95 ASP A N 1
ATOM 778 C CA . ASP A 1 95 ? 2.157 -8.358 -1.224 1.00 95.25 95 ASP A CA 1
ATOM 779 C C . ASP A 1 95 ? 1.287 -7.477 -0.313 1.00 95.25 95 ASP A C 1
ATOM 781 O O . ASP A 1 95 ? 0.995 -7.864 0.804 1.00 95.25 95 ASP A O 1
ATOM 785 N N . GLY A 1 96 ? 0.844 -6.298 -0.772 1.00 96.00 96 GLY A N 1
ATOM 786 C CA . GLY A 1 96 ? -0.027 -5.395 0.000 1.00 96.00 96 GLY A CA 1
ATOM 787 C C . GLY A 1 96 ? -1.473 -5.893 0.122 1.00 96.00 96 GLY A C 1
ATOM 788 O O . GLY A 1 96 ? -2.391 -5.306 -0.453 1.00 96.00 96 GLY A O 1
ATOM 789 N N . HIS A 1 97 ? -1.672 -7.009 0.816 1.00 97.75 97 HIS A N 1
ATOM 790 C CA . HIS A 1 97 ? -2.950 -7.704 0.960 1.00 97.75 97 HIS A CA 1
ATOM 791 C C . HIS A 1 97 ? -3.733 -7.228 2.196 1.00 97.75 97 HIS A C 1
ATOM 793 O O . HIS A 1 97 ? -3.234 -6.434 2.993 1.00 97.75 97 HIS A O 1
ATOM 799 N N . ALA A 1 98 ? -4.944 -7.748 2.417 1.00 97.62 98 ALA A N 1
ATOM 800 C CA . ALA A 1 98 ? -5.847 -7.277 3.473 1.00 97.62 98 ALA A CA 1
ATOM 801 C C . ALA A 1 98 ? -5.214 -7.245 4.881 1.00 97.62 98 ALA A C 1
ATOM 803 O O . ALA A 1 98 ? -5.466 -6.322 5.647 1.00 97.62 98 ALA A O 1
ATOM 804 N N . LYS A 1 99 ? -4.328 -8.194 5.214 1.00 97.38 99 LYS A N 1
ATOM 805 C CA . LYS A 1 99 ? -3.668 -8.234 6.533 1.00 97.38 99 LYS A CA 1
ATOM 806 C C . LYS A 1 99 ? -2.565 -7.183 6.750 1.00 97.38 99 LYS A C 1
ATOM 808 O O . LYS A 1 99 ? -2.099 -7.055 7.878 1.00 97.38 99 LYS A O 1
ATOM 813 N N . ASN A 1 100 ? -2.132 -6.451 5.716 1.00 97.12 100 ASN A N 1
ATOM 814 C CA . ASN A 1 100 ? -1.168 -5.343 5.867 1.00 97.12 100 ASN A CA 1
ATOM 815 C C . ASN A 1 100 ? -1.856 -3.993 6.097 1.00 97.12 100 ASN A C 1
ATOM 817 O O . ASN A 1 100 ? -1.204 -2.952 6.133 1.00 97.12 100 ASN A O 1
ATOM 821 N N . PHE A 1 101 ? -3.178 -4.011 6.242 1.00 98.25 101 PHE A N 1
ATOM 822 C CA . PHE A 1 101 ? -3.968 -2.860 6.623 1.00 98.25 101 PHE A CA 1
ATOM 823 C C . PHE A 1 101 ? -4.727 -3.209 7.892 1.00 98.25 101 PHE A C 1
ATOM 825 O O . PHE A 1 101 ? -5.339 -4.274 7.995 1.00 98.25 101 PHE A O 1
ATOM 832 N N . SER A 1 102 ? -4.697 -2.291 8.848 1.00 98.25 102 SER A N 1
ATOM 833 C CA . SER A 1 102 ? -5.382 -2.437 10.120 1.00 98.25 102 SER A CA 1
ATOM 834 C C . SER A 1 102 ? -6.096 -1.157 10.502 1.00 98.25 102 SER A C 1
ATOM 836 O O . SER A 1 102 ? -5.819 -0.078 9.973 1.00 98.25 102 SER A O 1
ATOM 838 N N . VAL A 1 103 ? -6.992 -1.280 11.472 1.00 98.00 103 VAL A N 1
ATOM 839 C CA . VAL A 1 103 ? -7.624 -0.153 12.148 1.00 98.00 103 VAL A CA 1
ATOM 840 C C . VAL A 1 103 ? -7.342 -0.224 13.645 1.00 98.00 103 VAL A C 1
ATOM 842 O O . VAL A 1 103 ? -7.310 -1.306 14.229 1.00 98.00 103 VAL A O 1
ATOM 845 N N . HIS A 1 104 ? -7.118 0.926 14.272 1.00 97.44 104 HIS A N 1
ATOM 846 C CA . HIS A 1 104 ? -7.206 1.055 15.719 1.00 97.44 104 HIS A CA 1
ATOM 847 C C . HIS A 1 104 ? -8.674 1.098 16.121 1.00 97.44 104 HIS A C 1
ATOM 849 O O . HIS A 1 104 ? -9.433 1.877 15.542 1.00 97.44 104 HIS A O 1
ATOM 855 N N . LEU A 1 105 ? -9.049 0.318 17.133 1.00 96.25 105 LEU A N 1
ATOM 856 C CA . LEU A 1 105 ? -10.385 0.406 17.717 1.00 96.25 105 LEU A CA 1
ATOM 857 C C . LEU A 1 105 ? -10.395 1.510 18.776 1.00 96.25 105 LEU A C 1
ATOM 859 O O . LEU A 1 105 ? -9.560 1.540 19.686 1.00 96.25 105 LEU A O 1
ATOM 863 N N . GLU A 1 106 ? -11.342 2.427 18.644 1.00 93.81 106 GLU A N 1
ATOM 864 C CA . GLU A 1 106 ? -11.567 3.546 19.547 1.00 93.81 106 GLU A CA 1
ATOM 865 C C . GLU A 1 106 ? -12.834 3.305 20.388 1.00 93.81 106 GLU A C 1
ATOM 867 O O . GLU A 1 106 ? -13.647 2.416 20.129 1.00 93.81 106 GLU A O 1
ATOM 872 N N . ALA A 1 107 ? -13.008 4.098 21.447 1.00 92.44 107 ALA A N 1
ATOM 873 C CA . ALA A 1 107 ? -14.176 3.978 22.314 1.00 92.44 107 ALA A CA 1
ATOM 874 C C . ALA A 1 107 ? -15.487 4.208 21.541 1.00 92.44 107 ALA A C 1
ATOM 876 O O . ALA A 1 107 ? -15.556 5.059 20.654 1.00 92.44 107 ALA A O 1
ATOM 877 N N . GLY A 1 108 ? -16.548 3.494 21.927 1.00 90.88 108 GLY A N 1
ATOM 878 C CA . GLY A 1 108 ? -17.874 3.652 21.323 1.00 90.88 108 GLY A CA 1
ATOM 879 C C . GLY A 1 108 ? -17.996 3.081 19.907 1.00 90.88 108 GLY A C 1
ATOM 880 O O . GLY A 1 108 ? -18.796 3.588 19.132 1.00 90.88 108 GLY A O 1
ATOM 881 N N . GLY A 1 109 ? -17.188 2.073 19.556 1.00 89.12 109 GLY A N 1
ATOM 882 C CA . GLY A 1 109 ? -17.263 1.381 18.261 1.00 89.12 109 GLY A CA 1
ATOM 883 C C . GLY A 1 109 ? -16.651 2.147 17.084 1.00 89.12 109 GLY A C 1
ATOM 884 O O . GLY A 1 109 ? -16.734 1.686 15.950 1.00 89.12 109 GLY A O 1
ATOM 885 N N . ARG A 1 110 ? -16.028 3.301 17.342 1.00 94.25 110 ARG A N 1
ATOM 886 C CA . ARG A 1 110 ? -15.283 4.060 16.332 1.00 94.25 110 ARG A CA 1
ATOM 887 C C . ARG A 1 110 ? -13.972 3.368 15.995 1.00 94.25 110 ARG A C 1
ATOM 889 O O . ARG A 1 110 ? -13.433 2.609 16.801 1.00 94.25 110 ARG A O 1
ATOM 896 N N . PHE A 1 111 ? -13.417 3.681 14.834 1.00 96.44 111 PHE A N 1
ATOM 897 C CA . PHE A 1 111 ? -12.103 3.194 14.455 1.00 96.44 111 PHE A CA 1
ATOM 898 C C . PHE A 1 111 ? -11.410 4.142 13.486 1.00 96.44 111 PHE A C 1
ATOM 900 O O . PHE A 1 111 ? -12.040 4.990 12.864 1.00 96.44 111 PHE A O 1
ATOM 907 N N . ARG A 1 112 ? -10.095 3.986 13.353 1.00 96.44 112 ARG A N 1
ATOM 908 C CA . ARG A 1 112 ? -9.294 4.723 12.370 1.00 96.44 112 ARG A CA 1
ATOM 909 C C . ARG A 1 112 ? -8.186 3.863 11.807 1.00 96.44 112 ARG A C 1
ATOM 911 O O . ARG A 1 112 ? -7.693 2.975 12.502 1.00 96.44 112 ARG A O 1
ATOM 918 N N . LEU A 1 113 ? -7.752 4.147 10.592 1.00 97.75 113 LEU A N 1
ATOM 919 C CA . LEU A 1 113 ? -6.658 3.443 9.937 1.00 97.75 113 LEU A CA 1
ATOM 920 C C . LEU A 1 113 ? -5.365 3.534 10.772 1.00 97.75 113 LEU A C 1
ATOM 922 O O . LEU A 1 113 ? -5.007 4.592 11.300 1.00 97.75 113 LEU A O 1
ATOM 926 N N . THR A 1 114 ? -4.653 2.416 10.908 1.00 97.50 114 THR A N 1
ATOM 927 C CA . THR A 1 114 ? -3.312 2.403 11.509 1.00 97.50 114 THR A CA 1
ATOM 928 C C . THR A 1 114 ? -2.282 2.996 10.541 1.00 97.50 114 THR A C 1
ATOM 930 O O . THR A 1 114 ? -2.548 3.111 9.341 1.00 97.50 114 THR A O 1
ATOM 933 N N . PRO A 1 115 ? -1.062 3.323 11.003 1.00 96.06 115 PRO A N 1
ATOM 934 C CA . PRO A 1 115 ? 0.061 3.521 10.093 1.00 96.06 115 PRO A CA 1
ATOM 935 C C . PRO A 1 115 ? 0.212 2.343 9.119 1.00 96.06 115 PRO A C 1
ATOM 937 O O . PRO A 1 115 ? -0.124 1.209 9.458 1.00 96.06 115 PRO A O 1
ATOM 940 N N . VAL A 1 116 ? 0.725 2.617 7.918 1.00 93.81 116 VAL A N 1
ATOM 941 C CA . VAL A 1 116 ? 1.055 1.592 6.916 1.00 93.81 116 VAL A CA 1
ATOM 942 C C . VAL A 1 116 ? 2.304 0.827 7.362 1.00 93.81 116 VAL A C 1
ATOM 944 O O . VAL A 1 116 ? 3.262 1.434 7.842 1.00 93.81 116 VAL A O 1
ATOM 947 N N . TYR A 1 117 ? 2.306 -0.492 7.180 1.00 94.06 117 TYR A N 1
ATOM 948 C CA . TYR A 1 117 ? 3.403 -1.393 7.541 1.00 94.06 117 TYR A CA 1
ATOM 949 C C . TYR A 1 117 ? 3.593 -2.479 6.471 1.00 94.06 117 TYR A C 1
ATOM 951 O O . TYR A 1 117 ? 2.813 -2.558 5.525 1.00 94.06 117 TYR A O 1
ATOM 959 N N . ASP A 1 118 ? 4.655 -3.281 6.598 1.00 92.56 118 ASP A N 1
ATOM 960 C CA . ASP A 1 118 ? 4.983 -4.396 5.691 1.00 92.56 118 ASP A CA 1
ATOM 961 C C . ASP A 1 118 ? 5.027 -4.019 4.199 1.00 92.56 118 ASP A C 1
ATOM 963 O O . ASP A 1 118 ? 4.557 -4.743 3.324 1.00 92.56 118 ASP A O 1
ATOM 967 N N . VAL A 1 119 ? 5.630 -2.868 3.889 1.00 94.56 119 VAL A N 1
ATOM 968 C CA . VAL A 1 119 ? 5.866 -2.442 2.505 1.00 94.56 119 VAL A CA 1
ATOM 969 C C . VAL A 1 119 ? 7.222 -2.956 2.041 1.00 94.56 119 VAL A C 1
ATOM 971 O O . VAL A 1 119 ? 8.261 -2.506 2.521 1.00 94.56 119 VAL A O 1
ATOM 974 N N . LEU A 1 120 ? 7.211 -3.866 1.068 1.00 94.69 120 LEU A N 1
ATOM 975 C CA . LEU A 1 120 ? 8.413 -4.400 0.434 1.00 94.69 120 LEU A CA 1
ATOM 976 C C . LEU A 1 120 ? 8.293 -4.296 -1.085 1.00 94.69 120 LEU A C 1
ATOM 978 O O . LEU A 1 120 ? 7.329 -4.774 -1.678 1.00 94.69 120 LEU A O 1
ATOM 982 N N . SER A 1 121 ? 9.285 -3.663 -1.708 1.00 97.81 121 SER A N 1
ATOM 983 C CA . SER A 1 121 ? 9.386 -3.564 -3.162 1.00 97.81 121 SER A CA 1
ATOM 984 C C . SER A 1 121 ? 10.027 -4.817 -3.743 1.00 97.81 121 SER A C 1
ATOM 986 O O . SER A 1 121 ? 11.039 -5.292 -3.225 1.00 97.81 121 SER A O 1
ATOM 988 N N . VAL A 1 122 ? 9.499 -5.301 -4.868 1.00 97.81 122 VAL A N 1
ATOM 989 C CA . VAL A 1 122 ? 10.145 -6.376 -5.632 1.00 97.81 122 VAL A CA 1
ATOM 990 C C . VAL A 1 122 ? 11.122 -5.858 -6.692 1.00 97.81 122 VAL A C 1
ATOM 992 O O . VAL A 1 122 ? 11.744 -6.677 -7.359 1.00 97.81 122 VAL A O 1
ATOM 995 N N . TYR A 1 123 ? 11.309 -4.537 -6.854 1.00 98.19 123 TYR A N 1
ATOM 996 C CA . TYR A 1 123 ? 12.244 -3.981 -7.849 1.00 98.19 123 TYR A CA 1
ATOM 997 C C . TYR A 1 123 ? 13.651 -4.597 -7.797 1.00 98.19 123 TYR A C 1
ATOM 999 O O . TYR A 1 123 ? 14.149 -4.944 -8.867 1.00 98.19 123 TYR A O 1
ATOM 1007 N N . PRO A 1 124 ? 14.281 -4.807 -6.619 1.00 97.50 124 PRO A N 1
ATOM 1008 C CA . PRO A 1 124 ? 15.618 -5.407 -6.548 1.00 97.50 124 PRO A CA 1
ATOM 1009 C C . PRO A 1 124 ? 15.707 -6.830 -7.115 1.00 97.50 124 PRO A C 1
ATOM 1011 O O . PRO A 1 124 ? 16.792 -7.286 -7.459 1.00 97.50 124 PRO A O 1
ATOM 1014 N N . ILE A 1 125 ? 14.576 -7.535 -7.210 1.00 96.75 125 ILE A N 1
ATOM 1015 C CA . ILE A 1 125 ? 14.500 -8.909 -7.715 1.00 96.75 125 ILE A CA 1
ATOM 1016 C C . ILE A 1 125 ? 13.728 -9.012 -9.035 1.00 96.75 125 ILE A C 1
ATOM 1018 O O . ILE A 1 125 ? 13.458 -10.122 -9.490 1.00 96.75 125 ILE A O 1
ATOM 1022 N N . LEU A 1 126 ? 13.343 -7.896 -9.664 1.00 96.38 126 LEU A N 1
ATOM 1023 C CA . LEU A 1 126 ? 12.683 -7.938 -10.967 1.00 96.38 126 LEU A CA 1
ATOM 1024 C C . LEU A 1 126 ? 13.679 -8.320 -12.064 1.00 96.38 126 LEU A C 1
ATOM 1026 O O . LEU A 1 126 ? 14.712 -7.680 -12.240 1.00 96.38 126 LEU A O 1
ATOM 1030 N N . GLY A 1 127 ? 13.334 -9.336 -12.850 1.00 95.12 127 GLY A N 1
ATOM 1031 C CA . GLY A 1 127 ? 14.167 -9.820 -13.947 1.00 95.12 127 GLY A CA 1
ATOM 1032 C C . GLY A 1 127 ? 13.731 -11.197 -14.442 1.00 95.12 127 GLY A C 1
ATOM 1033 O O . GLY A 1 127 ? 12.672 -11.691 -14.070 1.00 95.12 127 GLY A O 1
ATOM 1034 N N . ARG A 1 128 ? 14.516 -11.805 -15.334 1.00 94.56 128 ARG A N 1
ATOM 1035 C CA . ARG A 1 128 ? 14.202 -13.111 -15.956 1.00 94.56 128 ARG A CA 1
ATOM 1036 C C . ARG A 1 128 ? 15.219 -14.210 -15.635 1.00 94.56 128 ARG A C 1
ATOM 1038 O O . ARG A 1 128 ? 15.160 -15.284 -16.224 1.00 94.56 128 ARG A O 1
ATOM 1045 N N . GLY A 1 129 ? 16.170 -13.929 -14.752 1.00 93.69 129 GLY A N 1
ATOM 1046 C CA . GLY A 1 129 ? 17.174 -14.879 -14.295 1.00 93.69 129 GLY A CA 1
ATOM 1047 C C . GLY A 1 129 ? 16.696 -15.755 -13.128 1.00 93.69 129 GLY A C 1
ATOM 1048 O O . GLY A 1 129 ? 15.577 -15.599 -12.633 1.00 93.69 129 GLY A O 1
ATOM 1049 N N . PRO A 1 130 ? 17.556 -16.672 -12.656 1.00 92.19 130 PRO A N 1
ATOM 1050 C CA . PRO A 1 130 ? 17.292 -17.470 -11.462 1.00 92.19 130 PRO A CA 1
ATOM 1051 C C . PRO A 1 130 ? 17.003 -16.585 -10.241 1.00 92.19 130 PRO A C 1
ATOM 1053 O O . PRO A 1 130 ? 17.666 -15.568 -10.045 1.00 92.19 130 PRO A O 1
ATOM 1056 N N . ASN A 1 131 ? 16.033 -16.982 -9.411 1.00 90.81 131 ASN A N 1
ATOM 1057 C CA . ASN A 1 131 ? 15.590 -16.245 -8.214 1.00 90.81 131 ASN A CA 1
ATOM 1058 C C . ASN A 1 131 ? 15.069 -14.815 -8.478 1.00 90.81 131 ASN A C 1
ATOM 1060 O O . ASN A 1 131 ? 14.973 -14.018 -7.545 1.00 90.81 131 ASN A O 1
ATOM 1064 N N . GLN A 1 132 ? 14.718 -14.488 -9.725 1.00 95.50 132 GLN A N 1
ATOM 1065 C CA . GLN A 1 132 ? 14.094 -13.217 -10.089 1.00 95.50 132 GLN A CA 1
ATOM 1066 C C . GLN A 1 132 ? 12.604 -13.393 -10.396 1.00 95.50 132 GLN A C 1
ATOM 1068 O O . GLN A 1 132 ? 12.145 -14.453 -10.825 1.00 95.50 132 GLN A O 1
ATOM 1073 N N . LEU A 1 133 ? 11.841 -12.324 -10.193 1.00 95.94 133 LEU A N 1
ATOM 1074 C CA . LEU A 1 133 ? 10.434 -12.237 -10.555 1.00 95.94 133 LEU A CA 1
ATOM 1075 C C . LEU A 1 133 ? 10.297 -11.605 -11.945 1.00 95.94 133 LEU A C 1
ATOM 1077 O O . LEU A 1 133 ? 10.668 -10.445 -12.133 1.00 95.94 133 LEU A O 1
ATOM 1081 N N . ASP A 1 134 ? 9.698 -12.327 -12.901 1.00 97.25 134 ASP A N 1
ATOM 1082 C CA . ASP A 1 134 ? 9.411 -11.751 -14.222 1.00 97.25 134 ASP A CA 1
ATOM 1083 C C . ASP A 1 134 ? 8.495 -10.517 -14.063 1.00 97.25 134 ASP A C 1
ATOM 1085 O O . ASP A 1 134 ? 7.397 -10.635 -13.499 1.00 97.25 134 ASP A O 1
ATOM 1089 N N . PRO A 1 135 ? 8.874 -9.340 -14.600 1.00 95.62 135 PRO A N 1
ATOM 1090 C CA . PRO A 1 135 ? 8.044 -8.134 -14.561 1.00 95.62 135 PRO A CA 1
ATOM 1091 C C . PRO A 1 135 ? 6.614 -8.315 -15.108 1.00 95.62 135 PRO A C 1
ATOM 1093 O O . PRO A 1 135 ? 5.696 -7.579 -14.737 1.00 95.62 135 PRO A O 1
ATOM 1096 N N . ARG A 1 136 ? 6.383 -9.298 -15.989 1.00 96.12 136 ARG A N 1
ATOM 1097 C CA . ARG A 1 136 ? 5.052 -9.643 -16.522 1.00 96.12 136 ARG A CA 1
ATOM 1098 C C . ARG A 1 136 ? 4.173 -10.398 -15.521 1.00 96.12 136 ARG A C 1
ATOM 1100 O O . ARG A 1 136 ? 2.951 -10.418 -15.700 1.00 96.12 136 ARG A O 1
ATOM 1107 N N . ASN A 1 137 ? 4.770 -10.983 -14.489 1.00 96.62 137 ASN A N 1
ATOM 1108 C CA . ASN A 1 137 ? 4.080 -11.721 -13.433 1.00 96.62 137 ASN A CA 1
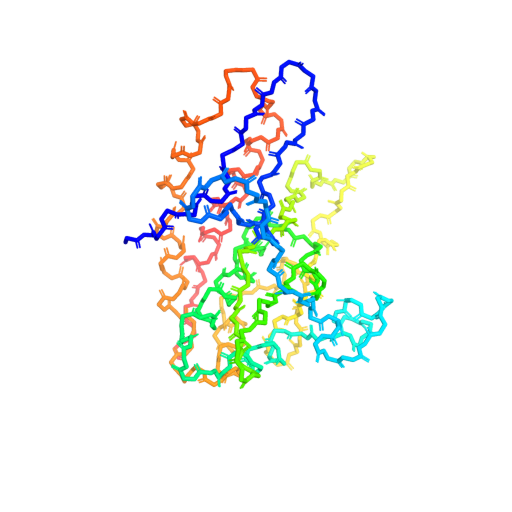ATOM 1109 C C . ASN A 1 137 ? 3.893 -10.888 -12.160 1.00 96.62 137 ASN A C 1
ATOM 1111 O O . ASN A 1 137 ? 2.999 -11.190 -11.374 1.00 96.62 137 ASN A O 1
ATOM 1115 N N . ALA A 1 138 ? 4.659 -9.806 -11.989 1.00 97.62 138 ALA A N 1
ATOM 1116 C CA . ALA A 1 138 ? 4.459 -8.867 -10.892 1.00 97.62 138 ALA A CA 1
ATOM 1117 C C . ALA A 1 138 ? 3.044 -8.256 -10.932 1.00 97.62 138 ALA A C 1
ATOM 1119 O O . ALA A 1 138 ? 2.593 -7.715 -11.954 1.00 97.62 138 ALA A O 1
ATOM 1120 N N . GLN A 1 139 ? 2.331 -8.348 -9.810 1.00 98.12 139 GLN A N 1
ATOM 1121 C CA . GLN A 1 139 ? 0.929 -7.956 -9.699 1.00 98.12 139 GLN A CA 1
ATOM 1122 C C . GLN A 1 139 ? 0.591 -7.408 -8.312 1.00 98.12 139 GLN A C 1
ATOM 1124 O O . GLN A 1 139 ? 1.183 -7.822 -7.324 1.00 98.12 139 GLN A O 1
ATOM 1129 N N . LEU A 1 140 ? -0.378 -6.496 -8.247 1.00 98.38 140 LEU A N 1
ATOM 1130 C CA . LEU A 1 140 ? -0.959 -6.030 -6.990 1.00 98.38 140 LEU A CA 1
ATOM 1131 C C . LEU A 1 140 ? -1.760 -7.144 -6.310 1.00 98.38 140 LEU A C 1
ATOM 1133 O O . LEU A 1 140 ? -2.493 -7.882 -6.976 1.00 98.38 140 LEU A O 1
ATOM 1137 N N . ALA A 1 141 ? -1.687 -7.189 -4.980 1.00 98.00 141 ALA A N 1
ATOM 1138 C CA . ALA A 1 141 ? -2.525 -8.054 -4.155 1.00 98.00 141 ALA A CA 1
ATOM 1139 C C . ALA A 1 141 ? -4.015 -7.678 -4.220 1.00 98.00 141 ALA A C 1
ATOM 1141 O O . ALA A 1 141 ? -4.860 -8.563 -4.112 1.00 98.00 141 ALA A O 1
ATOM 1142 N N . MET A 1 142 ? -4.338 -6.395 -4.429 1.00 98.56 142 MET A N 1
ATOM 1143 C CA . MET A 1 142 ? -5.701 -5.897 -4.642 1.00 98.56 142 MET A CA 1
ATOM 1144 C C . MET A 1 142 ? -5.843 -5.315 -6.051 1.00 98.56 142 MET A C 1
ATOM 1146 O O . MET A 1 142 ? -5.011 -4.526 -6.499 1.00 98.56 142 MET A O 1
ATOM 1150 N N . ALA A 1 143 ? -6.892 -5.705 -6.773 1.00 98.12 143 ALA A N 1
ATOM 1151 C CA . ALA A 1 143 ? -7.102 -5.238 -8.138 1.00 98.12 143 ALA A CA 1
ATOM 1152 C C . ALA A 1 143 ? -7.625 -3.796 -8.200 1.00 98.12 143 ALA A C 1
ATOM 1154 O O . ALA A 1 143 ? -8.506 -3.409 -7.431 1.00 98.12 143 ALA A O 1
ATOM 1155 N N . VAL A 1 144 ? -7.164 -3.051 -9.205 1.00 98.12 144 VAL A N 1
ATOM 1156 C CA . VAL A 1 144 ? -7.793 -1.795 -9.635 1.00 98.12 144 VAL A CA 1
ATOM 1157 C C . VAL A 1 144 ? -8.964 -2.077 -10.580 1.00 98.12 144 VAL A C 1
ATOM 1159 O O . VAL A 1 144 ? -8.998 -3.110 -11.265 1.00 98.12 144 VAL A O 1
ATOM 1162 N N . GLN A 1 145 ? -9.921 -1.157 -10.608 1.00 96.62 145 GLN A N 1
ATOM 1163 C CA . GLN A 1 145 ? -11.132 -1.210 -11.421 1.00 96.62 145 GLN A CA 1
ATOM 1164 C C . GLN A 1 145 ? -10.905 -0.731 -12.860 1.00 96.62 145 GLN A C 1
ATOM 1166 O O . GLN A 1 145 ? -9.879 -0.142 -13.191 1.00 96.62 145 GLN A O 1
ATOM 1171 N N . GLY A 1 146 ? -11.889 -1.040 -13.701 1.00 91.31 146 GLY A N 1
ATOM 1172 C CA . GLY A 1 146 ? -12.029 -0.629 -15.094 1.00 91.31 146 GLY A CA 1
ATOM 1173 C C . GLY A 1 146 ? -12.974 -1.565 -15.832 1.00 91.31 146 GLY A C 1
ATOM 1174 O O . GLY A 1 146 ? -13.627 -2.386 -15.189 1.00 91.31 146 GLY A O 1
ATOM 1175 N N . LYS A 1 147 ? -13.006 -1.529 -17.176 1.00 89.25 147 LYS A N 1
ATOM 1176 C CA . LYS A 1 147 ? -13.812 -2.497 -17.964 1.00 89.25 147 LYS A CA 1
ATOM 1177 C C . LYS A 1 147 ? -13.577 -3.948 -17.521 1.00 89.25 147 LYS A C 1
ATOM 1179 O O . LYS A 1 147 ? -14.499 -4.749 -17.506 1.00 89.25 147 LYS A O 1
ATOM 1184 N N . ASN A 1 148 ? -12.331 -4.269 -17.173 1.00 92.88 148 ASN A N 1
ATOM 1185 C CA . ASN A 1 148 ? -11.962 -5.488 -16.464 1.00 92.88 148 ASN A CA 1
ATOM 1186 C C . ASN A 1 148 ? -11.003 -5.130 -15.330 1.00 92.88 148 ASN A C 1
ATOM 1188 O O . ASN A 1 148 ? -10.114 -4.295 -15.523 1.00 92.88 148 ASN A O 1
ATOM 1192 N N . ARG A 1 149 ? -11.122 -5.828 -14.197 1.00 94.88 149 ARG A N 1
ATOM 1193 C CA . ARG A 1 149 ? -10.204 -5.687 -13.059 1.00 94.88 149 ARG A CA 1
ATOM 1194 C C . ARG A 1 149 ? -8.761 -5.982 -13.484 1.00 94.88 149 ARG A C 1
ATOM 1196 O O . ARG A 1 149 ? -8.505 -6.938 -14.223 1.00 94.88 149 ARG A O 1
ATOM 1203 N N . ARG A 1 150 ? -7.797 -5.183 -13.015 1.00 97.06 150 ARG A N 1
ATOM 1204 C CA . ARG A 1 150 ? -6.364 -5.346 -13.332 1.00 97.06 150 ARG A CA 1
ATOM 1205 C C . ARG A 1 150 ? -5.531 -5.495 -12.063 1.00 97.06 150 ARG A C 1
ATOM 1207 O O . ARG A 1 150 ? -5.706 -4.746 -11.113 1.00 97.06 150 ARG A O 1
ATOM 1214 N N . ARG A 1 151 ? -4.586 -6.442 -12.081 1.00 97.31 151 ARG A N 1
ATOM 1215 C CA . ARG A 1 151 ? -3.580 -6.633 -11.014 1.00 97.31 151 ARG A CA 1
ATOM 1216 C C . ARG A 1 151 ? -2.151 -6.509 -11.529 1.00 97.31 151 ARG A C 1
ATOM 1218 O O . ARG A 1 151 ? -1.319 -5.893 -10.877 1.00 97.31 151 ARG A O 1
ATOM 1225 N N . LYS A 1 152 ? -1.867 -7.070 -12.712 1.00 98.06 152 LYS A N 1
ATOM 1226 C CA . LYS A 1 152 ? -0.525 -7.059 -13.313 1.00 98.06 152 LYS A CA 1
ATOM 1227 C C . LYS A 1 152 ? -0.015 -5.628 -13.479 1.00 98.06 152 LYS A C 1
ATOM 1229 O O . LYS A 1 152 ? -0.653 -4.831 -14.171 1.00 98.06 152 LYS A O 1
ATOM 1234 N N . LEU A 1 153 ? 1.144 -5.320 -12.897 1.00 97.44 153 LEU A N 1
ATOM 1235 C CA . LEU A 1 153 ? 1.656 -3.946 -12.793 1.00 97.44 153 LEU A CA 1
ATOM 1236 C C . LEU A 1 153 ? 1.813 -3.273 -14.166 1.00 97.44 153 LEU A C 1
ATOM 1238 O O . LEU A 1 153 ? 1.463 -2.103 -14.344 1.00 97.44 153 LEU A O 1
ATOM 1242 N N . HIS A 1 154 ? 2.267 -4.030 -15.167 1.00 96.00 154 HIS A N 1
ATOM 1243 C CA . HIS A 1 154 ? 2.442 -3.549 -16.541 1.00 96.00 154 HIS A CA 1
ATOM 1244 C C . HIS A 1 154 ? 1.119 -3.313 -17.301 1.00 96.00 154 HIS A C 1
ATOM 1246 O O . HIS A 1 154 ? 1.122 -2.664 -18.344 1.00 96.00 154 HIS A O 1
ATOM 1252 N N . LEU A 1 155 ? -0.020 -3.802 -16.793 1.00 96.06 155 LEU A N 1
ATOM 1253 C CA . LEU A 1 155 ? -1.348 -3.587 -17.390 1.00 96.06 155 LEU A CA 1
ATOM 1254 C C . LEU A 1 155 ? -2.146 -2.475 -16.705 1.00 96.06 155 LEU A C 1
ATOM 1256 O O . LEU A 1 155 ? -3.067 -1.928 -17.312 1.00 96.06 155 LEU A O 1
ATOM 1260 N N . VAL A 1 156 ? -1.804 -2.134 -15.462 1.00 96.50 156 VAL A N 1
ATOM 1261 C CA . VAL A 1 156 ? -2.381 -0.986 -14.751 1.00 96.50 156 VAL A CA 1
ATOM 1262 C C . VAL A 1 156 ? -1.963 0.310 -15.456 1.00 96.50 156 VAL A C 1
ATOM 1264 O O . VAL A 1 156 ? -0.862 0.414 -15.992 1.00 96.50 156 VAL A O 1
ATOM 1267 N N . ARG A 1 157 ? -2.875 1.280 -15.505 1.00 94.69 157 ARG A N 1
ATOM 1268 C CA . ARG A 1 157 ? -2.765 2.554 -16.237 1.00 94.69 157 ARG A CA 1
ATOM 1269 C C . ARG A 1 157 ? -3.454 3.641 -15.418 1.00 94.69 157 ARG A C 1
ATOM 1271 O O . ARG A 1 157 ? -4.313 3.291 -14.610 1.00 94.69 157 ARG A O 1
ATOM 1278 N N . ARG A 1 158 ? -3.137 4.915 -15.676 1.00 95.12 158 ARG A N 1
ATOM 1279 C CA . ARG A 1 158 ? -3.710 6.090 -14.987 1.00 95.12 158 ARG A CA 1
ATOM 1280 C C . ARG A 1 158 ? -5.237 6.022 -14.872 1.00 95.12 158 ARG A C 1
ATOM 1282 O O . ARG A 1 158 ? -5.761 6.062 -13.766 1.00 95.12 158 ARG A O 1
ATOM 1289 N N . ARG A 1 159 ? -5.932 5.739 -15.979 1.00 95.12 159 ARG A N 1
ATOM 1290 C CA . ARG A 1 159 ? -7.394 5.571 -15.994 1.00 95.12 159 ARG A CA 1
ATOM 1291 C C . ARG A 1 159 ? -7.970 4.574 -14.995 1.00 95.12 159 ARG A C 1
ATOM 1293 O O . ARG A 1 159 ? -9.003 4.851 -14.406 1.00 95.12 159 ARG A O 1
ATOM 1300 N N . HIS A 1 160 ? -7.288 3.453 -14.756 1.00 96.56 160 HIS A N 1
ATOM 1301 C CA . HIS A 1 160 ? -7.799 2.417 -13.863 1.00 96.56 160 HIS A CA 1
ATOM 1302 C C . HIS A 1 160 ? -7.853 2.943 -12.423 1.00 96.56 160 HIS A C 1
ATOM 1304 O O . HIS A 1 160 ? -8.716 2.555 -11.643 1.00 96.56 160 HIS A O 1
ATOM 1310 N N . TRP A 1 161 ? -6.967 3.877 -12.066 1.00 97.06 161 TRP A N 1
ATOM 1311 C CA . TRP A 1 161 ? -7.014 4.563 -10.778 1.00 97.06 161 TRP A CA 1
ATOM 1312 C C . TRP A 1 161 ? -8.189 5.532 -10.689 1.00 97.06 161 TRP A C 1
ATOM 1314 O O . TRP A 1 161 ? -8.883 5.523 -9.677 1.00 97.06 161 TRP A O 1
ATOM 1324 N N . ASN A 1 162 ? -8.483 6.292 -11.747 1.00 96.75 162 ASN A N 1
ATOM 1325 C CA . ASN A 1 162 ? -9.677 7.144 -11.784 1.00 96.75 162 ASN A CA 1
ATOM 1326 C C . ASN A 1 162 ? -10.968 6.327 -11.715 1.00 96.75 162 ASN A C 1
ATOM 1328 O O . ASN A 1 162 ? -11.848 6.639 -10.918 1.00 96.75 162 ASN A O 1
ATOM 1332 N N . GLU A 1 163 ? -11.060 5.243 -12.485 1.00 96.81 163 GLU A N 1
ATOM 1333 C CA . GLU A 1 163 ? -12.184 4.303 -12.440 1.00 96.81 163 GLU A CA 1
ATOM 1334 C C . GLU A 1 163 ? -12.335 3.694 -11.037 1.00 96.81 163 GLU A C 1
ATOM 1336 O O . GLU A 1 163 ? -13.444 3.619 -10.511 1.00 96.81 163 GLU A O 1
ATOM 1341 N N . THR A 1 164 ? -11.226 3.327 -10.384 1.00 98.00 164 THR A N 1
ATOM 1342 C CA . THR A 1 164 ? -11.248 2.819 -9.001 1.00 98.00 164 THR A CA 1
ATOM 1343 C C . THR A 1 164 ? -11.725 3.881 -8.021 1.00 98.00 164 THR A C 1
ATOM 1345 O O . THR A 1 164 ? -12.567 3.584 -7.180 1.00 98.00 164 THR A O 1
ATOM 1348 N N . ALA A 1 165 ? -11.227 5.114 -8.119 1.00 97.19 165 ALA A N 1
ATOM 1349 C CA . ALA A 1 165 ? -11.634 6.211 -7.245 1.00 97.19 165 ALA A CA 1
ATOM 1350 C C . ALA A 1 165 ? -13.131 6.517 -7.383 1.00 97.19 165 ALA A C 1
ATOM 1352 O O . ALA A 1 165 ? -13.830 6.589 -6.371 1.00 97.19 165 ALA A O 1
ATOM 1353 N N . ARG A 1 166 ? -13.649 6.569 -8.617 1.00 96.75 166 ARG A N 1
ATOM 1354 C CA . ARG A 1 166 ? -15.087 6.724 -8.885 1.00 96.75 166 ARG A CA 1
ATOM 1355 C C . ARG A 1 166 ? -15.901 5.570 -8.305 1.00 96.75 166 ARG A C 1
ATOM 1357 O O . ARG A 1 166 ? -16.884 5.821 -7.615 1.00 96.75 166 ARG A O 1
ATOM 1364 N N . ALA A 1 167 ? -15.454 4.325 -8.486 1.00 97.00 167 ALA A N 1
ATOM 1365 C CA . ALA A 1 167 ? -16.093 3.153 -7.878 1.00 97.00 167 ALA A CA 1
ATOM 1366 C C . ALA A 1 167 ? -16.085 3.197 -6.338 1.00 97.00 167 ALA A C 1
ATOM 1368 O O . ALA A 1 167 ? -16.985 2.663 -5.703 1.00 97.00 167 ALA A O 1
ATOM 1369 N N . CYS A 1 168 ? -15.102 3.870 -5.735 1.00 96.75 168 CYS A N 1
ATOM 1370 C CA . CYS A 1 168 ? -15.034 4.105 -4.293 1.00 96.75 168 CYS A CA 1
ATOM 1371 C C . CYS A 1 168 ? -15.851 5.328 -3.837 1.00 96.75 168 CYS A C 1
ATOM 1373 O O . CYS A 1 168 ? -15.763 5.696 -2.667 1.00 96.75 168 CYS A O 1
ATOM 1375 N N . GLY A 1 169 ? -16.588 6.008 -4.724 1.00 94.94 169 GLY A N 1
ATOM 1376 C CA . GLY A 1 169 ? -17.359 7.215 -4.408 1.00 94.94 169 GLY A CA 1
ATOM 1377 C C . GLY A 1 169 ? -16.537 8.508 -4.351 1.00 94.94 169 GLY A C 1
ATOM 1378 O O . GLY A 1 169 ? -16.855 9.391 -3.557 1.00 94.94 169 GLY A O 1
ATOM 1379 N N . VAL A 1 170 ? -15.453 8.615 -5.123 1.00 94.25 170 VAL A N 1
ATOM 1380 C CA . VAL A 1 170 ? -14.709 9.867 -5.357 1.00 94.25 170 VAL A CA 1
ATOM 1381 C C . VAL A 1 170 ? -15.024 10.332 -6.780 1.00 94.25 170 VAL A C 1
ATOM 1383 O O . VAL A 1 170 ? -14.440 9.833 -7.741 1.00 94.25 170 VAL A O 1
ATOM 1386 N N . ALA A 1 171 ? -16.010 11.224 -6.914 1.00 91.00 171 ALA A N 1
ATOM 1387 C CA . ALA A 1 171 ? -16.622 11.576 -8.200 1.00 91.00 171 ALA A CA 1
ATOM 1388 C C . ALA A 1 171 ? -15.606 12.093 -9.234 1.00 91.00 171 ALA A C 1
ATOM 1390 O O . ALA A 1 171 ? -15.584 11.620 -10.372 1.00 91.00 171 ALA A O 1
ATOM 1391 N N . ASP A 1 172 ? -14.696 12.964 -8.801 1.00 91.12 172 ASP A N 1
ATOM 1392 C CA . ASP A 1 172 ? -13.700 13.606 -9.669 1.00 91.12 172 ASP A CA 1
ATOM 1393 C C . ASP A 1 172 ? -12.501 12.695 -10.002 1.00 91.12 172 ASP A C 1
ATOM 1395 O O . ASP A 1 172 ? -11.543 13.108 -10.652 1.00 91.12 172 ASP A O 1
ATOM 1399 N N . GLY A 1 173 ? -12.538 11.427 -9.576 1.00 94.44 173 GLY A N 1
ATOM 1400 C CA . GLY A 1 173 ? -11.456 10.474 -9.793 1.00 94.44 173 GLY A CA 1
ATOM 1401 C C . GLY A 1 173 ? -10.279 10.660 -8.830 1.00 94.44 173 GLY A C 1
ATOM 1402 O O . GLY A 1 173 ? -10.423 11.162 -7.717 1.00 94.44 173 GLY A O 1
ATOM 1403 N N . ALA A 1 174 ? -9.106 10.173 -9.235 1.00 95.88 174 ALA A N 1
ATOM 1404 C CA . ALA A 1 174 ? -7.908 10.110 -8.398 1.00 95.88 174 ALA A CA 1
ATOM 1405 C C . ALA A 1 174 ? -6.872 11.193 -8.735 1.00 95.88 174 ALA A C 1
ATOM 1407 O O . ALA A 1 174 ? -5.829 11.236 -8.084 1.00 95.88 174 ALA A O 1
ATOM 1408 N N . GLU A 1 175 ? -7.118 12.045 -9.734 1.00 95.19 175 GLU A N 1
ATOM 1409 C CA . GLU A 1 175 ? -6.100 12.933 -10.312 1.00 95.19 175 GLU A CA 1
ATOM 1410 C C . GLU A 1 175 ? -5.354 13.802 -9.284 1.00 95.19 175 GLU A C 1
ATOM 1412 O O . GLU A 1 175 ? -4.121 13.738 -9.260 1.00 95.19 175 GLU A O 1
ATOM 1417 N N . PRO A 1 176 ? -6.022 14.476 -8.323 1.00 93.94 176 PRO A N 1
ATOM 1418 C CA . PRO A 1 176 ? -5.312 15.250 -7.302 1.00 93.94 176 PRO A CA 1
ATOM 1419 C C . PRO A 1 176 ? -4.364 14.404 -6.438 1.00 93.94 176 PRO A C 1
ATOM 1421 O O . PRO A 1 176 ? -3.362 14.891 -5.913 1.00 93.94 176 PRO A O 1
ATOM 1424 N N . TRP A 1 177 ? -4.675 13.120 -6.243 1.00 94.75 177 TRP A N 1
ATOM 1425 C CA . TRP A 1 177 ? -3.816 12.197 -5.501 1.00 94.75 177 TRP A CA 1
ATOM 1426 C C . TRP A 1 177 ? -2.663 11.674 -6.356 1.00 94.75 177 TRP A C 1
ATOM 1428 O O . TRP A 1 177 ? -1.563 11.511 -5.826 1.00 94.75 177 TRP A O 1
ATOM 1438 N N . ILE A 1 178 ? -2.902 11.447 -7.648 1.00 94.56 178 ILE A N 1
ATOM 1439 C CA . ILE A 1 178 ? -1.891 11.031 -8.625 1.00 94.56 178 ILE A CA 1
ATOM 1440 C C . ILE A 1 178 ? -0.830 12.121 -8.771 1.00 94.56 178 ILE A C 1
ATOM 1442 O O . ILE A 1 178 ? 0.355 11.849 -8.585 1.00 94.56 178 ILE A O 1
ATOM 1446 N N . GLU A 1 179 ? -1.247 13.359 -9.027 1.00 94.94 179 GLU A N 1
ATOM 1447 C CA . GLU A 1 179 ? -0.345 14.503 -9.193 1.00 94.94 179 GLU A CA 1
ATOM 1448 C C . GLU A 1 179 ? 0.476 14.767 -7.931 1.00 94.94 179 GLU A C 1
ATOM 1450 O O . GLU A 1 179 ? 1.696 14.925 -8.004 1.00 94.94 179 GLU A O 1
ATOM 1455 N N . ALA A 1 180 ? -0.163 14.720 -6.757 1.00 94.75 180 ALA A N 1
ATOM 1456 C CA . ALA A 1 180 ? 0.532 14.885 -5.486 1.00 94.75 180 ALA A CA 1
ATOM 1457 C C . ALA A 1 180 ? 1.588 13.795 -5.237 1.00 94.75 180 ALA A C 1
ATOM 1459 O O . ALA A 1 180 ? 2.617 14.081 -4.625 1.00 94.75 180 ALA A O 1
ATOM 1460 N N . LEU A 1 181 ? 1.346 12.554 -5.677 1.00 94.44 181 LEU A N 1
ATOM 1461 C CA . LEU A 1 181 ? 2.318 11.466 -5.549 1.00 94.44 181 LEU A CA 1
ATOM 1462 C C . LEU A 1 181 ? 3.458 11.599 -6.558 1.00 94.44 181 LEU A C 1
ATOM 1464 O O . LEU A 1 181 ? 4.609 11.443 -6.163 1.00 94.44 181 LEU A O 1
ATOM 1468 N N . ILE A 1 182 ? 3.166 11.945 -7.815 1.00 95.75 182 ILE A N 1
ATOM 1469 C CA . ILE A 1 182 ? 4.187 12.199 -8.846 1.00 95.75 182 ILE A CA 1
ATOM 1470 C C . ILE A 1 182 ? 5.126 13.324 -8.398 1.00 95.75 182 ILE A C 1
ATOM 1472 O O . ILE A 1 182 ? 6.342 13.141 -8.395 1.00 95.75 182 ILE A O 1
ATOM 1476 N N . ALA A 1 183 ? 4.572 14.455 -7.953 1.00 96.69 183 ALA A N 1
ATOM 1477 C CA . ALA A 1 183 ? 5.353 15.603 -7.493 1.00 96.69 183 ALA A CA 1
ATOM 1478 C C . ALA A 1 183 ? 6.200 15.296 -6.243 1.00 96.69 183 ALA A C 1
ATOM 1480 O O . ALA A 1 183 ? 7.206 15.958 -5.998 1.00 96.69 183 ALA A O 1
ATOM 1481 N N . ALA A 1 184 ? 5.812 14.295 -5.448 1.00 96.81 184 ALA A N 1
ATOM 1482 C CA . ALA A 1 184 ? 6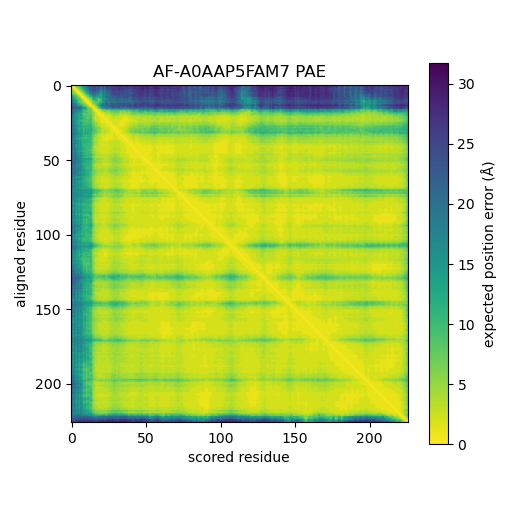.528 13.906 -4.240 1.00 96.81 184 ALA A CA 1
ATOM 1483 C C . ALA A 1 184 ? 7.698 12.938 -4.489 1.00 96.81 184 ALA A C 1
ATOM 1485 O O . ALA A 1 184 ? 8.472 12.718 -3.560 1.00 96.81 184 ALA A O 1
ATOM 1486 N N . VAL A 1 185 ? 7.852 12.366 -5.692 1.00 97.44 185 VAL A N 1
ATOM 1487 C CA . VAL A 1 185 ? 8.848 11.307 -5.946 1.00 97.44 185 VAL A CA 1
ATOM 1488 C C . VAL A 1 185 ? 10.285 11.774 -5.733 1.00 97.44 185 VAL A C 1
ATOM 1490 O O . VAL A 1 185 ? 10.976 11.176 -4.912 1.00 97.44 185 VAL A O 1
ATOM 1493 N N . GLU A 1 186 ? 10.743 12.827 -6.417 1.00 98.00 186 GLU A N 1
ATOM 1494 C CA . GLU A 1 186 ? 12.135 13.285 -6.258 1.00 98.00 186 GLU A CA 1
ATOM 1495 C C . GLU A 1 186 ? 12.429 13.791 -4.838 1.00 98.00 186 GLU A C 1
ATOM 1497 O O . GLU A 1 186 ? 13.392 13.299 -4.246 1.00 98.00 186 GLU A O 1
ATOM 1502 N N . PRO A 1 187 ? 11.586 14.647 -4.217 1.00 98.19 187 PRO A N 1
ATOM 1503 C CA . PRO A 1 187 ? 11.809 15.058 -2.831 1.00 98.19 187 PRO A CA 1
ATOM 1504 C C . PRO A 1 187 ? 11.854 13.878 -1.849 1.00 98.19 187 PRO A C 1
ATOM 1506 O O . PRO A 1 187 ? 12.619 13.897 -0.886 1.00 98.19 187 PRO A O 1
ATOM 1509 N N . ALA A 1 188 ? 11.045 12.835 -2.072 1.00 97.44 188 ALA A N 1
ATOM 1510 C CA . ALA A 1 188 ? 11.062 11.641 -1.232 1.00 97.44 188 ALA A CA 1
ATOM 1511 C C . ALA A 1 188 ? 12.340 10.815 -1.430 1.00 97.44 188 ALA A C 1
ATOM 1513 O O . ALA A 1 188 ? 12.918 10.363 -0.441 1.00 97.44 188 ALA A O 1
ATOM 1514 N N . ILE A 1 189 ? 12.800 10.628 -2.672 1.00 97.81 189 ILE A N 1
ATOM 1515 C CA . ILE A 1 189 ? 14.051 9.911 -2.958 1.00 97.81 189 ILE A CA 1
ATOM 1516 C C . ILE A 1 189 ? 15.240 10.651 -2.343 1.00 97.81 189 ILE A C 1
ATOM 1518 O O . ILE A 1 189 ? 16.059 10.018 -1.679 1.00 97.81 189 ILE A O 1
ATOM 1522 N N . GLU A 1 190 ? 15.323 11.971 -2.507 1.00 97.62 190 GLU A N 1
ATOM 1523 C CA . GLU A 1 190 ? 16.377 12.799 -1.910 1.00 97.62 190 GLU A CA 1
ATOM 1524 C C . GLU A 1 190 ? 16.371 12.670 -0.380 1.00 97.62 190 GLU A C 1
ATOM 1526 O O . GLU A 1 190 ? 17.384 12.327 0.235 1.00 97.62 190 GLU A O 1
ATOM 1531 N N . HIS A 1 191 ? 15.199 12.829 0.239 1.00 97.12 191 HIS A N 1
ATOM 1532 C CA . HIS A 1 191 ? 15.044 12.707 1.685 1.00 97.12 191 HIS A CA 1
ATOM 1533 C C . HIS A 1 191 ? 15.456 11.330 2.223 1.00 97.12 191 HIS A C 1
ATOM 1535 O O . HIS A 1 191 ? 16.111 11.251 3.264 1.00 97.12 191 HIS A O 1
ATOM 1541 N N . VAL A 1 192 ? 15.083 10.247 1.533 1.00 95.75 192 VAL A N 1
ATOM 1542 C CA . VAL A 1 192 ? 15.479 8.883 1.915 1.00 95.75 192 VAL A CA 1
ATOM 1543 C C . VAL A 1 192 ? 16.973 8.677 1.691 1.00 95.75 192 VAL A C 1
ATOM 1545 O O . VAL A 1 192 ? 17.627 8.118 2.565 1.00 95.75 192 VAL A O 1
ATOM 1548 N N . THR A 1 193 ? 17.533 9.174 0.586 1.00 95.44 193 THR A N 1
ATOM 1549 C CA . THR A 1 193 ? 18.971 9.077 0.280 1.00 95.44 193 THR A CA 1
ATOM 1550 C C . THR A 1 193 ? 19.818 9.670 1.406 1.00 95.44 193 THR A C 1
ATOM 1552 O O . THR A 1 193 ? 20.777 9.037 1.836 1.00 95.44 193 THR A O 1
ATOM 1555 N N . HIS A 1 194 ? 19.414 10.812 1.971 1.00 95.62 194 HIS A N 1
ATOM 1556 C CA . HIS A 1 194 ? 20.098 11.425 3.118 1.00 95.62 194 HIS A CA 1
ATOM 1557 C C . HIS A 1 194 ? 19.980 10.646 4.438 1.00 95.62 194 HIS A C 1
ATOM 1559 O O . HIS A 1 194 ? 20.726 10.920 5.376 1.00 95.62 194 HIS A O 1
ATOM 1565 N N . GLN A 1 195 ? 19.050 9.695 4.541 1.00 94.06 195 GLN A N 1
ATOM 1566 C CA . GLN A 1 195 ? 18.870 8.852 5.728 1.00 94.06 195 GLN A CA 1
ATOM 1567 C C . GLN A 1 195 ? 19.531 7.482 5.606 1.00 94.06 195 GLN A C 1
ATOM 1569 O O . GLN A 1 195 ? 19.673 6.786 6.617 1.00 94.06 195 GLN A O 1
ATOM 1574 N N . LEU A 1 196 ? 19.902 7.066 4.394 1.00 92.19 196 LEU A N 1
ATOM 1575 C CA . LEU A 1 196 ? 20.558 5.784 4.193 1.00 92.19 196 LEU A CA 1
ATOM 1576 C C . LEU A 1 196 ? 21.963 5.810 4.818 1.00 92.19 196 LEU A C 1
ATOM 1578 O O . LEU A 1 196 ? 22.712 6.768 4.620 1.00 92.19 196 LEU A O 1
ATOM 1582 N N . PRO A 1 197 ? 22.360 4.758 5.556 1.00 92.25 197 PRO A N 1
ATOM 1583 C CA . PRO A 1 197 ? 23.749 4.569 5.945 1.00 92.25 197 PRO A CA 1
ATOM 1584 C C . PRO A 1 197 ? 24.663 4.546 4.718 1.00 92.25 197 PRO A C 1
ATOM 1586 O O . PRO A 1 197 ? 24.282 4.029 3.669 1.00 92.25 197 PRO A O 1
ATOM 1589 N N . SER A 1 198 ? 25.901 5.015 4.865 1.00 89.81 198 SER A N 1
ATOM 1590 C CA . SER A 1 198 ? 26.888 5.023 3.773 1.00 89.81 198 SER A CA 1
ATOM 1591 C C . SER A 1 198 ? 27.197 3.632 3.204 1.00 89.81 198 SER A C 1
ATOM 1593 O O . SER A 1 198 ? 27.642 3.521 2.068 1.00 89.81 198 SER A O 1
ATOM 1595 N N . ASN A 1 199 ? 26.951 2.568 3.974 1.00 90.31 199 ASN A N 1
ATOM 1596 C CA . ASN A 1 199 ? 27.129 1.175 3.568 1.00 90.31 199 ASN A CA 1
ATOM 1597 C C . ASN A 1 199 ? 25.824 0.484 3.129 1.00 90.31 199 ASN A C 1
ATOM 1599 O O . ASN A 1 199 ? 25.786 -0.746 3.044 1.00 90.31 199 ASN A O 1
ATOM 1603 N N . PHE A 1 200 ? 24.739 1.230 2.902 1.00 92.56 200 PHE A N 1
ATOM 1604 C CA . PHE A 1 200 ? 23.487 0.642 2.437 1.00 92.56 200 PHE A CA 1
ATOM 1605 C C . PHE A 1 200 ? 23.654 0.062 1.017 1.00 92.56 200 PHE A C 1
ATOM 1607 O O . PHE A 1 200 ? 24.222 0.737 0.158 1.00 92.56 200 PHE A O 1
ATOM 1614 N N . PRO A 1 201 ? 23.164 -1.160 0.724 1.00 94.19 201 PRO A N 1
ATOM 1615 C CA . PRO A 1 201 ? 23.384 -1.784 -0.578 1.00 94.19 201 PRO A CA 1
ATOM 1616 C C . PRO A 1 201 ? 22.728 -1.010 -1.730 1.00 94.19 201 PRO A C 1
ATOM 1618 O O . PRO A 1 201 ? 21.499 -0.955 -1.836 1.00 94.19 201 PRO A O 1
ATOM 1621 N N . ALA A 1 202 ? 23.551 -0.494 -2.645 1.00 94.81 202 ALA A N 1
ATOM 1622 C CA . ALA A 1 202 ? 23.099 0.140 -3.886 1.00 94.81 202 ALA A CA 1
ATOM 1623 C C . ALA A 1 202 ? 22.239 -0.807 -4.744 1.00 94.81 202 ALA A C 1
ATOM 1625 O O . ALA A 1 202 ? 21.252 -0.391 -5.344 1.00 94.81 202 ALA A O 1
ATOM 1626 N N . SER A 1 203 ? 22.534 -2.112 -4.693 1.00 94.69 203 SER A N 1
ATOM 1627 C CA . SER A 1 203 ? 21.744 -3.171 -5.337 1.00 94.69 203 SER A CA 1
ATOM 1628 C C . SER A 1 203 ? 20.293 -3.264 -4.848 1.00 94.69 203 SER A C 1
ATOM 1630 O O . SER A 1 203 ? 19.478 -3.916 -5.496 1.00 94.69 203 SER A O 1
ATOM 1632 N N . VAL A 1 204 ? 19.952 -2.622 -3.726 1.00 95.31 204 VAL A N 1
ATOM 1633 C CA . VAL A 1 204 ? 18.581 -2.519 -3.211 1.00 95.31 204 VAL A CA 1
ATOM 1634 C C . VAL A 1 204 ? 18.008 -1.126 -3.457 1.00 95.31 204 VAL A C 1
ATOM 1636 O O . VAL A 1 204 ? 16.903 -1.014 -3.987 1.00 95.31 204 VAL A O 1
ATOM 1639 N N . SER A 1 205 ? 18.724 -0.062 -3.084 1.00 96.75 205 SER A N 1
ATOM 1640 C CA . SER A 1 205 ? 18.195 1.306 -3.181 1.00 96.75 205 SER A CA 1
ATOM 1641 C C . SER A 1 205 ? 18.034 1.781 -4.626 1.00 96.75 205 SER A C 1
ATOM 1643 O O . SER A 1 205 ? 16.987 2.337 -4.961 1.00 96.75 205 SER A O 1
ATOM 1645 N N . GLU A 1 206 ? 19.011 1.534 -5.502 1.00 97.69 206 GLU A N 1
ATOM 1646 C CA . GLU A 1 206 ? 18.982 2.044 -6.877 1.00 97.69 206 GLU A CA 1
ATOM 1647 C C . GLU A 1 206 ? 17.830 1.457 -7.704 1.00 97.69 206 GLU A C 1
ATOM 1649 O O . GLU A 1 206 ? 17.101 2.245 -8.314 1.00 97.69 206 GLU A O 1
ATOM 1654 N N . PRO A 1 207 ? 17.562 0.130 -7.704 1.00 98.25 207 PRO A N 1
ATOM 1655 C CA . PRO A 1 207 ? 16.404 -0.410 -8.416 1.00 98.25 207 PRO A CA 1
ATOM 1656 C C . PRO A 1 207 ? 15.077 0.169 -7.922 1.00 98.25 207 PRO A C 1
ATOM 1658 O O . PRO A 1 207 ? 14.186 0.423 -8.730 1.00 98.25 207 PRO A O 1
ATOM 1661 N N . ILE A 1 208 ? 14.943 0.413 -6.613 1.00 98.44 208 ILE A N 1
ATOM 1662 C CA . ILE A 1 208 ? 13.725 0.991 -6.033 1.00 98.44 208 ILE A CA 1
ATOM 1663 C C . ILE A 1 208 ? 13.554 2.444 -6.478 1.00 98.44 208 ILE A C 1
ATOM 1665 O O . ILE A 1 208 ? 12.471 2.815 -6.930 1.00 98.44 208 ILE A O 1
ATOM 1669 N N . PHE A 1 209 ? 14.604 3.263 -6.393 1.00 98.56 209 PHE A N 1
ATOM 1670 C CA . PHE A 1 209 ? 14.550 4.666 -6.812 1.00 98.56 209 PHE A CA 1
ATOM 1671 C C . PHE A 1 209 ? 14.286 4.794 -8.313 1.00 98.56 209 PHE A C 1
ATOM 1673 O O . PHE A 1 209 ? 13.398 5.541 -8.725 1.00 98.56 209 PHE A O 1
ATOM 1680 N N . ASN A 1 210 ? 14.988 4.013 -9.135 1.00 98.56 210 ASN A N 1
ATOM 1681 C CA . ASN A 1 210 ? 14.791 3.998 -10.583 1.00 98.56 210 ASN A CA 1
ATOM 1682 C C . ASN A 1 210 ? 13.391 3.500 -10.956 1.00 98.56 210 ASN A C 1
ATOM 1684 O O . ASN A 1 210 ? 12.732 4.091 -11.811 1.00 98.56 210 ASN A O 1
ATOM 1688 N N . GLY A 1 211 ? 12.904 2.460 -10.278 1.00 98.12 211 GLY A N 1
ATOM 1689 C CA . GLY A 1 211 ? 11.550 1.949 -10.446 1.00 98.12 211 GLY A CA 1
ATOM 1690 C C . GLY A 1 211 ? 10.479 2.982 -10.089 1.00 98.12 211 GLY A C 1
ATOM 1691 O O . GLY A 1 211 ? 9.537 3.183 -10.856 1.00 98.12 211 GLY A O 1
ATOM 1692 N N . LEU A 1 212 ? 10.651 3.702 -8.976 1.00 97.88 212 LEU A N 1
ATOM 1693 C CA . LEU A 1 212 ? 9.725 4.749 -8.543 1.00 97.88 212 LEU A CA 1
ATOM 1694 C C . LEU A 1 212 ? 9.664 5.912 -9.550 1.00 97.88 212 LEU A C 1
ATOM 1696 O O . LEU A 1 212 ? 8.569 6.348 -9.919 1.00 97.88 212 LEU A O 1
ATOM 1700 N N . ARG A 1 213 ? 10.820 6.357 -10.061 1.00 98.50 213 ARG A N 1
ATOM 1701 C CA . ARG A 1 213 ? 10.909 7.364 -11.136 1.00 98.50 213 ARG A CA 1
ATOM 1702 C C . ARG A 1 213 ? 10.242 6.896 -12.420 1.00 98.50 213 ARG A C 1
ATOM 1704 O O . ARG A 1 213 ? 9.445 7.627 -13.006 1.00 98.50 213 ARG A O 1
ATOM 1711 N N . ALA A 1 214 ? 10.523 5.663 -12.841 1.00 97.75 214 ALA A N 1
ATOM 1712 C CA . ALA A 1 214 ? 9.927 5.080 -14.036 1.00 97.75 214 ALA A CA 1
ATOM 1713 C C . ALA A 1 214 ? 8.399 4.971 -13.911 1.00 97.75 214 ALA A C 1
ATOM 1715 O O . ALA A 1 214 ? 7.679 5.275 -14.863 1.00 97.75 214 ALA A O 1
ATOM 1716 N N . ALA A 1 215 ? 7.887 4.593 -12.736 1.00 97.00 215 ALA A N 1
ATOM 1717 C CA . ALA A 1 215 ? 6.454 4.557 -12.464 1.00 97.00 215 ALA A CA 1
ATOM 1718 C C . ALA A 1 215 ? 5.815 5.955 -12.548 1.00 97.00 215 ALA A C 1
ATOM 1720 O O . ALA A 1 215 ? 4.760 6.099 -13.168 1.00 97.00 215 ALA A O 1
ATOM 1721 N N . ALA A 1 216 ? 6.465 6.983 -11.993 1.00 96.62 216 ALA A N 1
ATOM 1722 C CA . ALA A 1 216 ? 6.005 8.368 -12.084 1.00 96.62 216 ALA A CA 1
ATOM 1723 C C . ALA A 1 216 ? 5.988 8.881 -13.533 1.00 96.62 216 ALA A C 1
ATOM 1725 O O . ALA A 1 216 ? 4.956 9.351 -14.006 1.00 96.62 216 ALA A O 1
ATOM 1726 N N . ALA A 1 217 ? 7.082 8.700 -14.279 1.00 96.50 217 ALA A N 1
ATOM 1727 C CA . ALA A 1 217 ? 7.168 9.082 -15.690 1.00 96.50 217 ALA A CA 1
ATOM 1728 C C . ALA A 1 217 ? 6.115 8.357 -16.551 1.00 96.50 217 ALA A C 1
ATOM 1730 O O . ALA A 1 217 ? 5.482 8.945 -17.436 1.00 96.50 217 ALA A O 1
ATOM 1731 N N . ARG A 1 218 ? 5.868 7.076 -16.257 1.00 94.31 218 ARG A N 1
ATOM 1732 C CA . ARG A 1 218 ? 4.826 6.278 -16.909 1.00 94.31 218 ARG A CA 1
ATOM 1733 C C . ARG A 1 218 ? 3.421 6.831 -16.654 1.00 94.31 218 ARG A C 1
ATOM 1735 O O . ARG A 1 218 ? 2.587 6.751 -17.545 1.00 94.31 218 ARG A O 1
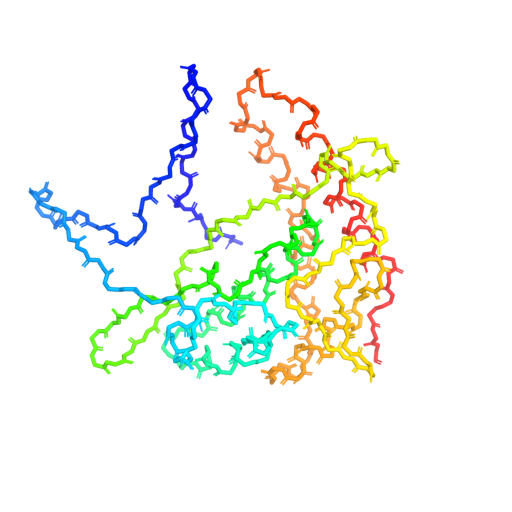ATOM 1742 N N . LEU A 1 219 ? 3.142 7.377 -15.473 1.00 90.94 219 LEU A N 1
ATOM 1743 C CA . LEU A 1 219 ? 1.857 8.019 -15.180 1.00 90.94 219 LEU A CA 1
ATOM 1744 C C . LEU A 1 219 ? 1.720 9.383 -15.853 1.00 90.94 219 LEU A C 1
ATOM 1746 O O . LEU A 1 219 ? 0.655 9.678 -16.390 1.00 90.94 219 LEU A O 1
ATOM 1750 N N . SER A 1 220 ? 2.784 10.187 -15.853 1.00 92.12 220 SER A N 1
ATOM 1751 C CA . SER A 1 220 ? 2.791 11.508 -16.492 1.00 92.12 220 SER A CA 1
ATOM 1752 C C . SER A 1 220 ? 2.603 11.424 -18.008 1.00 92.12 220 SER A C 1
ATOM 1754 O O . SER A 1 220 ? 1.963 12.287 -18.593 1.00 92.12 220 SER A O 1
ATOM 1756 N N . SER A 1 221 ? 3.131 10.372 -18.640 1.00 91.31 221 SER A N 1
ATOM 1757 C CA . SER A 1 221 ? 2.984 10.124 -20.084 1.00 91.31 221 SER A CA 1
ATOM 1758 C C . SER A 1 221 ? 1.648 9.489 -20.481 1.00 91.31 221 SER A C 1
ATOM 1760 O O . SER A 1 221 ? 1.301 9.469 -21.661 1.00 91.31 221 SER A O 1
ATOM 1762 N N . MET A 1 222 ? 0.882 8.958 -19.524 1.00 88.50 222 MET A N 1
ATOM 1763 C CA . MET A 1 222 ? -0.479 8.493 -19.775 1.00 88.50 222 MET A CA 1
ATOM 1764 C C . MET A 1 222 ? -1.436 9.677 -19.693 1.00 88.50 222 MET A C 1
ATOM 1766 O O . MET A 1 222 ? -1.446 10.384 -18.687 1.00 88.50 222 MET A O 1
ATOM 1770 N N . ALA A 1 223 ? -2.285 9.838 -20.708 1.00 75.69 223 ALA A N 1
ATOM 1771 C CA . ALA A 1 223 ? -3.392 10.783 -20.642 1.00 75.69 223 ALA A CA 1
ATOM 1772 C C . ALA A 1 223 ? -4.223 10.540 -19.368 1.00 75.69 223 ALA A C 1
ATOM 1774 O O . ALA A 1 223 ? -4.521 9.389 -19.021 1.00 75.69 223 ALA A O 1
ATOM 1775 N N . SER A 1 224 ? -4.571 11.619 -18.663 1.00 66.81 224 SER A N 1
ATOM 1776 C CA . SER A 1 224 ? -5.722 11.598 -17.767 1.00 66.81 224 SER A CA 1
ATOM 1777 C C . SER A 1 224 ? -6.939 11.411 -18.662 1.00 66.81 224 SER A C 1
ATOM 1779 O O . SER A 1 224 ? -7.120 12.179 -19.606 1.00 66.81 224 SER A O 1
ATOM 1781 N N . ASP A 1 225 ? -7.725 10.366 -18.428 1.00 63.03 225 ASP A N 1
ATOM 1782 C CA . ASP A 1 225 ? -8.994 10.215 -19.134 1.00 63.03 225 ASP A CA 1
ATOM 1783 C C . ASP A 1 225 ? -9.849 11.447 -18.791 1.00 63.03 225 ASP A C 1
ATOM 1785 O O . ASP A 1 225 ? -10.256 11.600 -17.635 1.00 63.03 225 ASP A O 1
ATOM 1789 N N . ALA A 1 226 ? -10.022 12.336 -19.777 1.00 46.56 226 ALA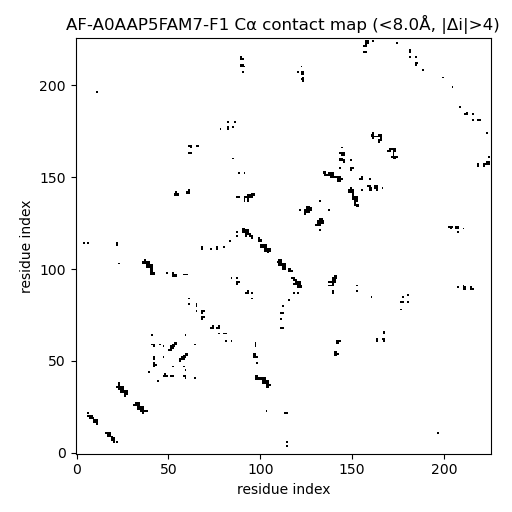 A N 1
ATOM 1790 C CA . ALA A 1 226 ? -11.024 13.397 -19.770 1.00 46.56 226 ALA A CA 1
ATOM 1791 C C . ALA A 1 226 ? -12.427 12.780 -19.771 1.00 46.56 226 ALA A C 1
ATOM 1793 O O . ALA A 1 226 ? -12.616 11.756 -20.473 1.00 46.56 226 ALA A O 1
#

Solvent-accessible surface area (backbone atoms only — not comparable to full-atom values): 12956 Å² total; per-residue (Å²): 132,80,76,79,71,80,62,67,72,73,62,82,54,99,62,101,53,90,54,77,66,65,83,52,47,44,70,40,97,87,65,80,48,79,42,78,49,55,68,44,32,47,25,58,76,69,74,44,60,77,88,30,25,34,31,89,63,73,19,67,32,57,49,60,51,35,55,72,39,69,38,88,92,43,67,60,42,38,58,52,54,53,51,45,58,53,46,30,58,35,44,44,21,40,74,62,25,26,67,51,40,41,30,34,60,43,83,92,83,41,67,42,68,48,83,85,54,86,84,55,59,44,42,58,38,52,36,87,56,89,95,34,45,43,63,85,71,41,32,42,28,39,51,38,3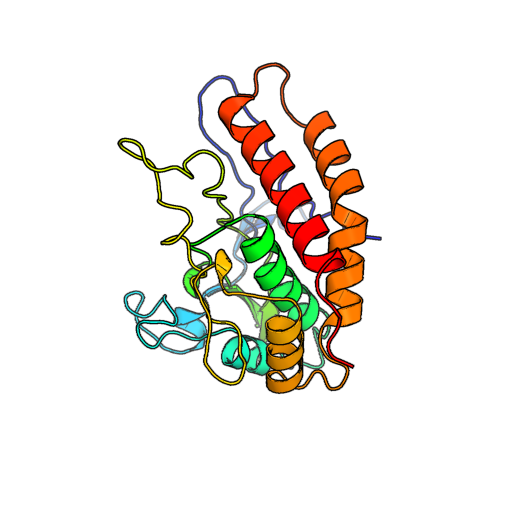6,54,103,60,73,38,36,37,56,83,73,56,52,56,48,27,48,27,42,32,27,36,73,45,73,32,84,88,34,35,56,76,59,50,52,56,50,49,72,40,46,64,63,48,51,54,57,49,58,76,69,52,59,96,80,56,60,59,75,48,54,50,39,41,53,53,41,35,50,51,40,36,53,56,44,72,73,37,66,76,77,125

Mean predicted aligned error: 5.53 Å

InterPro domains:
  IPR012893 HipA-like, C-terminal [PF07804] (20-186)
  IPR052028 HipA Serine/Threonine-P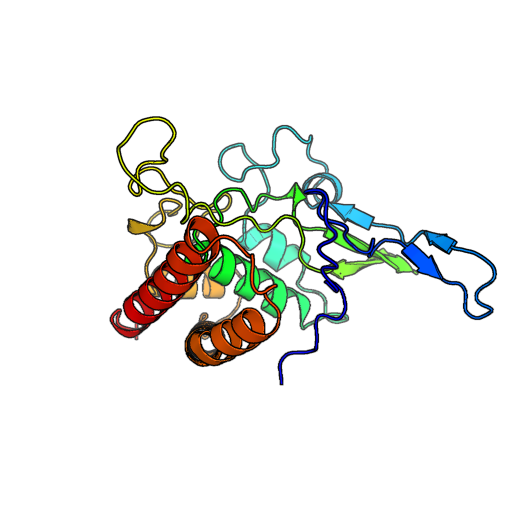rotein Kinase [PTHR37419] (21-201)

Radius of gyration: 18.33 Å; Cα contacts (8 Å, |Δi|>4): 324; chains: 1; bounding box: 45×37×54 Å

Sequence (226 aa):
MWAQCNCCRLRIHPGTSSRFQRFDRRLSADRQWWLRLPQEDMCQVFGLPAARKYDSDGGPGIVAIMDLLRQPEHPKDRAIFFKTQFLLWMLAATDGHAKNFSVHLEAGGRFRLTPVYDVLSVYPILGRGPNQLDPRNAQLAMAVQGKNRRRKLHLVRRRHWNETARACGVADGAEPWIEALIAAVEPAIEHVTHQLPSNFPASVSEPIFNGLRAAAARLSSMASDA

Nearest PDB structures (foldseek):
  3tpv-assembly1_B  TM=9.215E-01  e=3.817E-19  Escherichia coli
  3tpt-assembly2_B  TM=9.074E-01  e=1.207E-18  Escherichia coli
  2wiu-assembly1_A  TM=9.153E-01  e=1.519E-18  Escherichia coli
  3hzi-assembly1_A-2  TM=9.488E-01  e=4.804E-17  Escherichia coli K-12
  4yg7-assembly1_K  TM=9.006E-01  e=2.146E-16  Escherichia coli K-12

Organism: NCBI:txid86188

pLDDT: mean 90.64, std 16.41, range [21.61, 98.56]

Foldseek 3Di:
DPPPPVFDPFDDDPPPDTDGDDQQWDAPPVRPDIDGFDKDFQCVVVVHDPVQQFVVNVGDALQNVLLVQPDPVENCQSLVSLLVLVVCLLLLQAPCTRRQWMWTQDPPRDIGTTDGDDGDGLLLQDDDDPSHDDLQRRFHSHWFDDPDTGTRSVPDALVSQQRRCVSNVNVRGCVVSLVVLLVCLVVVLVVVVVVDDPPHDCSRSVSSSVSSNVSSVRHVPGDDDD